Protein AF-A0AAJ4S227-F1 (afdb_monomer)

Organism: NCBI:txid93064

Radius of gyration: 27.44 Å; Cα contacts (8 Å, |Δi|>4): 234; chains: 1; bounding box: 79×74×62 Å

Sequence (259 aa):
MAGTESLPDFSALNLPEREVLRLLAQGHTAKSIATLTGKSEGSVNERLREARRKTGIASSRELARLVAHAEPPKNRDEQIGVDGMPAGDAPGLRWSAWRGPRSMGVIAMAFIIGAAALGAILLASQDTPATASSVAADPLLAGSWSAQTPSPASLAELHTRLRGESRDVVWAGQTEPAVKARYARIVGPNETLRVTCGATLCEVAGVLPEGEKGSATLKAVQNHALYADITKLGFASDLFTVTSAERKKLVFVSYWRRK

Mean predicted aligned error: 21.2 Å

Solvent-accessible surface area (backbone atoms only — not comparable to full-atom values): 16550 Å² total; per-residue (Å²): 135,85,76,81,78,76,76,79,72,62,84,81,54,49,72,74,40,49,53,52,29,51,43,41,53,74,67,45,47,56,64,55,47,10,65,77,69,77,48,53,43,67,59,44,49,50,37,46,49,48,48,25,69,70,60,71,41,92,43,62,68,58,49,8,46,53,50,51,70,73,43,78,76,85,74,87,87,73,83,88,78,88,77,81,91,82,89,81,92,85,88,88,81,81,87,73,80,91,76,84,82,92,78,86,80,84,91,86,82,85,87,87,85,86,83,90,80,92,78,92,81,82,89,79,88,74,88,73,80,77,79,76,80,76,74,77,78,56,77,90,53,72,73,77,65,67,87,87,67,77,70,82,67,50,70,67,52,52,51,50,48,43,74,69,45,63,66,37,63,72,60,27,66,56,46,32,61,53,53,42,55,61,52,27,76,61,72,42,92,47,93,62,58,44,53,51,49,19,65,53,39,30,43,39,36,31,65,42,58,70,67,70,64,20,56,53,38,49,53,53,70,71,27,68,68,50,51,59,58,50,38,75,75,46,36,72,53,71,54,77,50,76,47,76,45,94,83,80,40,39,32,37,41,33,36,38,31,56,104

pLDDT: mean 71.7, std 21.96, range [31.47, 96.31]

Foldseek 3Di:
DDDPPPQFDCVQQDPVLLVLLLVVQVVDDLVRVCVVVVHDSVVSVVSLVVSCVRRVPPDSSVVSVSSPVVDDDPDPPDDPDDDDDDDDDDDDDDPDDPDDDDDDDDDDDDDDDDDDDDDDDDDDDDDDDDPPPPPPDDPVCVPVDDPDDDDPQPPVRLVVVQVPAAAPCVLCVVLFVQLQVLLCVLQNPDPQFGWRGGDWKIKTKHWADDDPSRVRSVCVCVDPVSVVSSVVSQWDDKDKDWDQDDPRIIMIMMMTTGD

Secondary structure (DSSP, 8-state):
---------GGG--HHHHHHHHHHHTT--HHHHHHHHT--HHHHHHHHHHHHHHH--S-HHHHHHHHHHHS----------------------------------------------------------------PPPTTTTTTS-S-------HHHHHHHHHHSPP-HHHHHHHHHHHHHHHHHHH-S-TT-EEEE-SSEEEEEEEEPSHHHHHHHHHHHTSHHHHHHHHTTTEEEEEEEEEEPTTS-EEEEEEEEE-

Structure (mmCIF, N/CA/C/O backbone):
data_AF-A0AAJ4S227-F1
#
_entry.id   AF-A0AAJ4S227-F1
#
loop_
_atom_site.group_PDB
_atom_site.id
_atom_site.type_symbol
_atom_site.label_atom_id
_atom_site.label_alt_id
_atom_site.label_comp_id
_atom_site.label_asym_id
_atom_site.label_entity_id
_atom_site.label_seq_id
_atom_site.pdbx_PDB_ins_code
_atom_site.Cartn_x
_atom_site.Cartn_y
_atom_site.Cartn_z
_atom_site.occupancy
_atom_site.B_iso_or_equiv
_atom_site.auth_seq_id
_atom_site.auth_comp_id
_atom_site.auth_asym_id
_atom_site.auth_atom_id
_atom_site.pdbx_PDB_model_num
ATOM 1 N N . MET A 1 1 ? 7.993 -42.547 28.031 1.00 33.91 1 MET A N 1
ATOM 2 C CA . MET A 1 1 ? 8.932 -41.490 28.460 1.00 33.91 1 MET A CA 1
ATOM 3 C C . MET A 1 1 ? 8.173 -40.174 28.407 1.00 33.91 1 MET A C 1
ATOM 5 O O . MET A 1 1 ? 7.987 -39.641 27.324 1.00 33.91 1 MET A O 1
ATOM 9 N N . ALA A 1 2 ? 7.605 -39.741 29.534 1.00 36.78 2 ALA A N 1
ATOM 10 C CA . ALA A 1 2 ? 6.873 -38.481 29.616 1.00 36.78 2 ALA A CA 1
ATOM 11 C C . ALA A 1 2 ? 7.896 -37.350 29.772 1.00 36.78 2 ALA A C 1
ATOM 13 O O . ALA A 1 2 ? 8.597 -37.295 30.780 1.00 36.78 2 ALA A O 1
ATOM 14 N N . GLY A 1 3 ? 8.039 -36.518 28.741 1.00 38.28 3 GLY A N 1
ATOM 15 C CA . GLY A 1 3 ? 8.848 -35.311 28.816 1.00 38.28 3 GLY A CA 1
ATOM 16 C C . GLY A 1 3 ? 8.163 -34.316 29.742 1.00 38.28 3 GLY A C 1
ATOM 17 O O . GLY A 1 3 ? 7.050 -33.880 29.472 1.00 38.28 3 GLY A O 1
ATOM 18 N N . THR A 1 4 ? 8.812 -33.980 30.848 1.00 39.16 4 THR A N 1
ATOM 19 C CA . THR A 1 4 ? 8.483 -32.802 31.647 1.00 39.16 4 THR A CA 1
ATOM 20 C C . THR A 1 4 ? 8.767 -31.566 30.800 1.00 39.16 4 THR A C 1
ATOM 22 O O . THR A 1 4 ? 9.913 -31.122 30.718 1.00 39.16 4 THR A O 1
ATOM 25 N N . GLU A 1 5 ? 7.744 -31.030 30.133 1.00 47.81 5 GLU A N 1
ATOM 26 C CA . GLU A 1 5 ? 7.792 -29.679 29.578 1.00 47.81 5 GLU A CA 1
ATOM 27 C C . GLU A 1 5 ? 7.974 -28.709 30.751 1.00 47.81 5 GLU A C 1
ATOM 29 O O . GLU A 1 5 ? 7.053 -28.447 31.524 1.00 47.81 5 GLU A O 1
ATOM 34 N N . SER A 1 6 ? 9.210 -28.246 30.941 1.00 50.97 6 SER A N 1
ATOM 35 C CA . SER A 1 6 ? 9.537 -27.193 31.895 1.00 50.97 6 SER A CA 1
ATOM 36 C C . SER A 1 6 ? 8.705 -25.964 31.542 1.00 50.97 6 SER A C 1
ATOM 38 O O . SER A 1 6 ? 8.942 -25.338 30.508 1.00 50.97 6 SER A O 1
ATOM 40 N N . LEU A 1 7 ? 7.728 -25.621 32.385 1.00 57.03 7 LEU A N 1
ATOM 41 C CA . LEU A 1 7 ? 6.990 -24.367 32.260 1.00 57.03 7 LEU A CA 1
ATOM 42 C C . LEU A 1 7 ? 8.004 -23.207 32.220 1.00 57.03 7 LEU A C 1
ATOM 44 O O . LEU A 1 7 ? 8.956 -23.218 33.008 1.00 57.03 7 LEU A O 1
ATOM 48 N N . PRO A 1 8 ? 7.854 -22.233 31.306 1.00 65.19 8 PRO A N 1
ATOM 49 C CA . PRO A 1 8 ? 8.768 -21.102 31.237 1.00 65.19 8 PRO A CA 1
ATOM 50 C C . PRO A 1 8 ? 8.740 -20.332 32.558 1.00 65.19 8 PRO A C 1
ATOM 52 O O . PRO A 1 8 ? 7.666 -20.031 33.079 1.00 65.19 8 PRO A O 1
ATOM 55 N N . ASP A 1 9 ? 9.910 -19.994 33.097 1.00 69.56 9 ASP A N 1
ATOM 56 C CA . ASP A 1 9 ? 9.980 -19.177 34.304 1.00 69.56 9 ASP A CA 1
ATOM 57 C C . ASP A 1 9 ? 9.614 -17.716 33.981 1.00 69.56 9 ASP A C 1
ATOM 59 O O . ASP A 1 9 ? 10.365 -16.982 33.334 1.00 69.56 9 ASP A O 1
ATOM 63 N N . PHE A 1 10 ? 8.432 -17.285 34.429 1.00 80.56 10 PHE A N 1
ATOM 64 C CA . PHE A 1 10 ? 7.943 -15.911 34.270 1.00 80.56 10 PHE A CA 1
ATOM 65 C C . PHE A 1 10 ? 8.412 -14.964 35.385 1.00 80.56 10 PHE A C 1
ATOM 67 O O . PHE A 1 10 ? 8.061 -13.781 35.356 1.00 80.56 10 PHE A O 1
ATOM 74 N N . SER A 1 11 ? 9.209 -15.438 36.353 1.00 78.56 11 SER A N 1
ATOM 75 C CA . SER A 1 11 ? 9.732 -14.621 37.460 1.00 78.56 11 SER A CA 1
ATOM 76 C C . SER A 1 11 ? 10.588 -13.442 36.978 1.00 78.56 11 SER A C 1
ATOM 78 O O . SER A 1 11 ? 10.587 -12.377 37.597 1.00 78.56 11 SER A O 1
ATOM 80 N N . ALA A 1 12 ? 11.235 -13.590 35.818 1.00 78.75 12 ALA A N 1
ATOM 81 C CA . ALA A 1 12 ? 12.044 -12.557 35.180 1.00 78.75 12 ALA A CA 1
ATOM 82 C C . ALA A 1 12 ? 11.226 -11.374 34.616 1.00 78.75 12 ALA A C 1
ATOM 84 O O . ALA A 1 12 ? 11.805 -10.342 34.265 1.00 78.75 12 ALA A O 1
ATOM 85 N N . LEU A 1 13 ? 9.895 -11.499 34.502 1.00 84.88 13 LEU A N 1
ATOM 86 C CA . LEU A 1 13 ? 9.034 -10.466 33.924 1.00 84.88 13 LEU A CA 1
ATOM 87 C C . LEU A 1 13 ? 8.594 -9.419 34.955 1.00 84.88 13 LEU A C 1
ATOM 89 O O . LEU A 1 13 ? 7.973 -9.704 35.989 1.00 84.88 13 LEU A O 1
ATOM 93 N N . ASN A 1 14 ? 8.802 -8.150 34.616 1.00 86.94 14 ASN A N 1
ATOM 94 C CA . ASN A 1 14 ? 8.397 -7.026 35.454 1.00 86.94 14 ASN A CA 1
ATOM 95 C C . ASN A 1 14 ? 6.871 -6.806 35.347 1.00 86.94 14 ASN A C 1
ATOM 97 O O . ASN A 1 14 ? 6.247 -7.167 34.347 1.00 86.94 14 ASN A O 1
ATOM 101 N N . LEU A 1 15 ? 6.250 -6.154 36.340 1.00 80.31 15 LEU A N 1
ATOM 102 C CA . LEU A 1 15 ? 4.796 -5.884 36.338 1.00 80.31 15 LEU A CA 1
ATOM 103 C C . LEU A 1 15 ? 4.281 -5.234 35.035 1.00 80.31 15 LEU A C 1
ATOM 105 O O . LEU A 1 15 ? 3.269 -5.687 34.503 1.00 80.31 15 LEU A O 1
ATOM 109 N N . PRO A 1 16 ? 4.966 -4.231 34.449 1.00 83.19 16 PRO A N 1
ATOM 110 C CA . PRO A 1 16 ? 4.498 -3.629 33.203 1.00 83.19 16 PRO A CA 1
ATOM 111 C C . PRO A 1 16 ? 4.630 -4.538 31.975 1.00 83.19 16 PRO A C 1
ATOM 113 O O . PRO A 1 16 ? 3.964 -4.288 30.977 1.00 83.19 16 PRO A O 1
ATOM 116 N N . GLU A 1 17 ? 5.531 -5.522 32.003 1.00 89.19 17 GLU A N 1
ATOM 117 C CA . GLU A 1 17 ? 5.712 -6.491 30.914 1.00 89.19 17 GLU A CA 1
ATOM 118 C C . GLU A 1 17 ? 4.601 -7.540 30.969 1.00 89.19 17 GLU A C 1
ATOM 120 O O . GLU A 1 17 ? 3.953 -7.792 29.953 1.00 89.19 17 GLU A O 1
ATOM 125 N N . ARG A 1 18 ? 4.304 -8.054 32.172 1.00 89.31 18 ARG A N 1
ATOM 126 C CA . ARG A 1 18 ? 3.153 -8.934 32.423 1.00 89.31 18 ARG A CA 1
ATOM 127 C C . ARG A 1 18 ? 1.832 -8.286 32.033 1.00 89.31 18 ARG A C 1
ATOM 129 O O . ARG A 1 18 ? 1.052 -8.901 31.318 1.00 89.31 18 ARG A O 1
ATOM 136 N N . GLU A 1 19 ? 1.614 -7.022 32.396 1.00 88.88 19 GLU A N 1
ATOM 137 C CA . GLU A 1 19 ? 0.367 -6.326 32.053 1.00 88.88 19 GLU A CA 1
ATOM 138 C C . GLU A 1 19 ? 0.161 -6.195 30.535 1.00 88.88 19 GLU A C 1
ATOM 140 O O . GLU A 1 19 ? -0.940 -6.403 30.025 1.00 88.88 19 GLU A O 1
ATOM 145 N N . VAL A 1 20 ? 1.226 -5.909 29.781 1.00 93.69 20 VAL A N 1
ATOM 146 C CA . VAL A 1 20 ? 1.150 -5.842 28.314 1.00 93.69 20 VAL A CA 1
ATOM 147 C C . VAL A 1 20 ? 0.869 -7.224 27.710 1.00 93.69 20 VAL A C 1
ATOM 149 O O . VAL A 1 20 ? 0.072 -7.325 26.778 1.00 93.69 20 VAL A O 1
ATOM 152 N N . LEU A 1 21 ? 1.473 -8.291 28.243 1.00 94.25 21 LEU A N 1
ATOM 153 C CA . LEU A 1 21 ? 1.220 -9.668 27.799 1.00 94.25 21 LEU A CA 1
ATOM 154 C C . LEU A 1 21 ? -0.204 -10.132 28.129 1.00 94.25 21 LEU A C 1
ATOM 156 O O . LEU A 1 21 ? -0.846 -10.751 27.284 1.00 94.25 21 LEU A O 1
ATOM 160 N N . ARG A 1 22 ? -0.734 -9.762 29.298 1.00 91.62 22 ARG A N 1
ATOM 161 C CA . ARG A 1 22 ? -2.113 -10.042 29.720 1.00 91.62 22 ARG A CA 1
ATOM 162 C C . ARG A 1 22 ? -3.129 -9.421 28.762 1.00 91.62 22 ARG A C 1
ATOM 164 O O . ARG A 1 22 ? -4.074 -10.082 28.333 1.00 91.62 22 ARG A O 1
ATOM 171 N N . LEU A 1 23 ? -2.920 -8.159 28.389 1.00 91.88 23 LEU A N 1
ATOM 172 C CA . LEU A 1 23 ? -3.769 -7.482 27.409 1.00 91.88 23 LEU A CA 1
ATOM 173 C C . LEU A 1 23 ? -3.629 -8.110 26.013 1.00 91.88 23 LEU A C 1
ATOM 175 O O . LEU A 1 23 ? -4.623 -8.272 25.307 1.00 91.88 23 LEU A O 1
ATOM 179 N N . LEU A 1 24 ? -2.418 -8.514 25.622 1.00 94.19 24 LEU A N 1
ATOM 180 C CA . LEU A 1 24 ? -2.185 -9.208 24.353 1.00 94.19 24 LEU A CA 1
ATOM 181 C C . LEU A 1 24 ? -2.913 -10.565 24.304 1.00 94.19 24 LEU A C 1
ATOM 183 O O . LEU A 1 24 ? -3.487 -10.908 23.272 1.00 94.19 24 LEU A O 1
ATOM 187 N N . ALA A 1 25 ? -2.953 -11.301 25.420 1.00 92.75 25 ALA A N 1
ATOM 188 C CA . ALA A 1 25 ? -3.691 -12.559 25.545 1.00 92.75 25 ALA A CA 1
ATOM 189 C C . ALA A 1 25 ? -5.213 -12.373 25.425 1.00 92.75 25 ALA A C 1
ATOM 191 O O . ALA A 1 25 ? -5.902 -13.236 24.891 1.00 92.75 25 ALA A O 1
ATOM 192 N N . GLN A 1 26 ? -5.733 -11.215 25.844 1.00 88.06 26 GLN A N 1
ATOM 193 C CA . GLN A 1 26 ? -7.141 -10.823 25.678 1.00 88.06 26 GLN A CA 1
ATOM 194 C C . GLN A 1 26 ? -7.494 -10.382 24.249 1.00 88.06 26 GLN A C 1
ATOM 196 O O . GLN A 1 26 ? -8.635 -10.012 23.984 1.00 88.06 26 GLN A O 1
ATOM 201 N N . GLY A 1 27 ? -6.531 -10.408 23.324 1.00 90.38 27 GLY A N 1
ATOM 202 C CA . GLY A 1 27 ? -6.735 -10.030 21.927 1.00 90.38 27 GLY A CA 1
ATOM 203 C C . GLY A 1 27 ? -6.477 -8.552 21.627 1.00 90.38 27 GLY A C 1
ATOM 204 O O . GLY A 1 27 ? -6.711 -8.116 20.499 1.00 90.38 27 GLY A O 1
ATOM 205 N N . HIS A 1 28 ? -5.959 -7.769 22.580 1.00 92.06 28 HIS A N 1
ATOM 206 C CA . HIS A 1 28 ? -5.561 -6.393 22.297 1.00 92.06 28 HIS A CA 1
ATOM 207 C C . HIS A 1 28 ? -4.319 -6.342 21.398 1.00 92.06 28 HIS A C 1
ATOM 209 O O . HIS A 1 28 ? -3.381 -7.121 21.528 1.00 92.06 28 HIS A O 1
ATOM 215 N N . THR A 1 29 ? -4.281 -5.368 20.493 1.00 94.88 29 THR A N 1
ATOM 216 C CA . THR A 1 29 ? -3.094 -5.053 19.684 1.00 94.88 29 THR A CA 1
ATOM 217 C C . THR A 1 29 ? -2.169 -4.090 20.430 1.00 94.88 29 THR A C 1
ATOM 219 O O . THR A 1 29 ? -2.610 -3.386 21.340 1.00 94.88 29 THR A O 1
ATOM 222 N N . ALA A 1 30 ? -0.903 -3.975 20.011 1.00 91.00 30 ALA A N 1
ATOM 223 C CA . ALA A 1 30 ? 0.032 -3.000 20.587 1.00 91.00 30 ALA A CA 1
ATOM 224 C C . ALA A 1 30 ? -0.539 -1.568 20.579 1.00 91.00 30 ALA A C 1
ATOM 226 O O . ALA A 1 30 ? -0.448 -0.851 21.575 1.00 91.00 30 ALA A O 1
ATOM 227 N N . LYS A 1 31 ? -1.231 -1.194 19.496 1.00 91.19 31 LYS A N 1
ATOM 228 C CA . LYS A 1 31 ? -1.921 0.092 19.349 1.00 91.19 31 LYS A CA 1
ATOM 229 C C . LYS A 1 31 ? -3.051 0.298 20.365 1.00 91.19 31 LYS A C 1
ATOM 231 O O . LYS A 1 31 ? -3.151 1.368 20.970 1.00 91.19 31 LYS A O 1
ATOM 236 N N . SER A 1 32 ? -3.907 -0.704 20.582 1.00 89.44 32 SER A N 1
ATOM 237 C CA . SER A 1 32 ? -4.974 -0.584 21.587 1.00 89.44 32 SER A CA 1
ATOM 238 C C . SER A 1 32 ? -4.414 -0.582 23.011 1.00 89.44 32 SER A C 1
ATOM 240 O O . SER A 1 32 ? -4.889 0.183 23.839 1.00 89.44 32 SER A O 1
ATOM 242 N N . ILE A 1 33 ? -3.357 -1.353 23.285 1.00 92.06 33 ILE A N 1
ATOM 243 C CA . ILE A 1 33 ? -2.677 -1.366 24.592 1.00 92.06 33 ILE A CA 1
ATOM 244 C C . ILE A 1 33 ? -2.041 -0.007 24.891 1.00 92.06 33 ILE A C 1
ATOM 246 O O . ILE A 1 33 ? -2.163 0.503 26.004 1.00 92.06 33 ILE A O 1
ATOM 250 N N . ALA A 1 34 ? -1.395 0.604 23.898 1.00 91.19 34 ALA A N 1
ATOM 251 C CA . ALA A 1 34 ? -0.826 1.944 24.005 1.00 91.19 34 ALA A CA 1
ATOM 252 C C . ALA A 1 34 ? -1.896 2.965 24.424 1.00 91.19 34 ALA A C 1
ATOM 254 O O . ALA A 1 34 ? -1.707 3.720 25.376 1.00 91.19 34 ALA A O 1
ATOM 255 N N . THR A 1 35 ? -3.066 2.891 23.786 1.00 88.69 35 THR A N 1
ATOM 256 C CA . THR A 1 35 ? -4.215 3.752 24.098 1.00 88.69 35 THR A CA 1
ATOM 257 C C . THR A 1 35 ? -4.754 3.502 25.511 1.00 88.69 35 THR A C 1
ATOM 259 O O . THR A 1 35 ? -4.978 4.455 26.249 1.00 88.69 35 THR A O 1
ATOM 262 N N . LEU A 1 36 ? -4.913 2.236 25.916 1.00 87.19 36 LEU A N 1
ATOM 263 C CA . LEU A 1 36 ? -5.432 1.857 27.239 1.00 87.19 36 LEU A CA 1
ATOM 264 C C . LEU A 1 36 ? -4.486 2.229 28.388 1.00 87.19 36 LEU A C 1
ATOM 266 O O . LEU A 1 36 ? -4.937 2.581 29.471 1.00 87.19 36 LEU A O 1
ATOM 270 N N . THR A 1 37 ? -3.175 2.146 28.161 1.00 84.94 37 THR A N 1
ATOM 271 C CA . THR A 1 37 ? -2.153 2.365 29.199 1.00 84.94 37 THR A CA 1
ATOM 272 C C . THR A 1 37 ? -1.574 3.780 29.204 1.00 84.94 37 THR A C 1
ATOM 274 O O . THR A 1 37 ? -0.694 4.066 30.016 1.00 84.94 37 THR A O 1
ATOM 277 N N . GLY A 1 38 ? -2.021 4.659 28.298 1.00 85.38 38 GLY A N 1
ATOM 278 C CA . GLY A 1 38 ? -1.471 6.009 28.138 1.00 85.38 38 GLY A CA 1
ATOM 279 C C . GLY A 1 38 ? -0.008 6.030 27.673 1.00 85.38 38 GLY A C 1
ATOM 280 O O . GLY A 1 38 ? 0.716 6.980 27.958 1.00 85.38 38 GLY A O 1
ATOM 281 N N . LYS A 1 39 ? 0.454 4.974 26.992 1.00 89.25 39 LYS A N 1
ATOM 282 C CA . LYS A 1 39 ? 1.837 4.816 26.508 1.00 89.25 39 LYS A CA 1
ATOM 283 C C . LYS A 1 39 ? 1.908 4.975 24.992 1.00 89.25 39 LYS A C 1
ATOM 285 O O . LYS A 1 39 ? 0.903 4.885 24.297 1.00 89.25 39 LYS A O 1
ATOM 290 N N . SER A 1 40 ? 3.113 5.165 24.455 1.00 90.88 40 SER A N 1
ATOM 291 C CA . SER A 1 40 ? 3.333 5.085 23.008 1.00 90.88 40 SER A CA 1
ATOM 292 C C . SER A 1 40 ? 3.361 3.628 22.536 1.00 90.88 40 SER A C 1
ATOM 294 O O . SER A 1 40 ? 3.815 2.736 23.254 1.00 90.88 40 SER A O 1
ATOM 296 N N . GLU A 1 41 ? 2.928 3.382 21.298 1.00 94.56 41 GLU A N 1
ATOM 297 C CA . GLU A 1 41 ? 2.995 2.052 20.674 1.00 94.56 41 GLU A CA 1
ATOM 298 C C . GLU A 1 41 ? 4.432 1.509 20.631 1.00 94.56 41 GLU A C 1
ATOM 300 O O . GLU A 1 41 ? 4.661 0.341 20.938 1.00 94.56 41 GLU A O 1
ATOM 305 N N . GLY A 1 42 ? 5.416 2.375 20.361 1.00 90.38 42 GLY A N 1
ATOM 306 C CA . GLY A 1 42 ? 6.836 2.020 20.433 1.00 90.38 42 GLY A CA 1
ATOM 307 C C . GLY A 1 42 ? 7.260 1.527 21.821 1.00 90.38 42 GLY A C 1
ATOM 308 O O . GLY A 1 42 ? 7.957 0.522 21.921 1.00 90.38 42 GLY A O 1
ATOM 309 N N . SER A 1 43 ? 6.775 2.157 22.901 1.00 89.75 43 SER A N 1
ATOM 310 C CA . SER A 1 43 ? 7.056 1.704 24.273 1.00 89.75 43 SER A CA 1
ATOM 311 C C . SER A 1 43 ? 6.422 0.344 24.579 1.00 89.75 43 SER A C 1
ATOM 313 O O . SER A 1 43 ? 7.016 -0.465 25.291 1.00 89.75 43 SER A O 1
ATOM 315 N N . VAL A 1 44 ? 5.232 0.067 24.039 1.00 92.81 44 VAL A N 1
ATOM 316 C CA . VAL A 1 44 ? 4.575 -1.244 24.171 1.00 92.81 44 VAL A CA 1
ATOM 317 C C . VAL A 1 44 ? 5.367 -2.322 23.425 1.00 92.81 44 VAL A C 1
ATOM 319 O O . VAL A 1 44 ? 5.642 -3.377 23.995 1.00 92.81 44 VAL A O 1
ATOM 322 N N . ASN A 1 45 ? 5.792 -2.046 22.190 1.00 95.12 45 ASN A N 1
ATOM 323 C CA . ASN A 1 45 ? 6.582 -2.982 21.388 1.00 95.12 45 ASN A CA 1
ATOM 324 C C . ASN A 1 45 ? 7.959 -3.265 21.997 1.00 95.12 45 ASN A C 1
ATOM 326 O O . ASN A 1 45 ? 8.390 -4.418 22.002 1.00 95.12 45 ASN A O 1
ATOM 330 N N . GLU A 1 46 ? 8.624 -2.256 22.563 1.00 93.56 46 GLU A N 1
ATOM 331 C CA . GLU A 1 46 ? 9.905 -2.465 23.241 1.00 93.56 46 GLU A CA 1
ATOM 332 C C . GLU A 1 46 ? 9.739 -3.336 24.493 1.00 93.56 46 GLU A C 1
ATOM 334 O O . GLU A 1 46 ? 10.521 -4.254 24.712 1.00 93.56 46 GLU A O 1
ATOM 339 N N . ARG A 1 47 ? 8.654 -3.163 25.260 1.00 93.06 47 ARG A N 1
ATOM 340 C CA . ARG A 1 47 ? 8.340 -4.050 26.397 1.00 93.06 47 ARG A CA 1
ATOM 341 C C . ARG A 1 47 ? 8.065 -5.487 25.959 1.00 93.06 47 ARG A C 1
ATOM 343 O O . ARG A 1 47 ? 8.523 -6.418 26.610 1.00 93.06 47 ARG A O 1
ATOM 350 N N . LEU A 1 48 ? 7.357 -5.684 24.846 1.00 94.38 48 LEU A N 1
ATOM 351 C CA . LEU A 1 48 ? 7.147 -7.015 24.267 1.00 94.38 48 LEU A CA 1
ATOM 352 C C . LEU A 1 48 ? 8.454 -7.641 23.768 1.00 94.38 48 LEU A C 1
ATOM 354 O O . LEU A 1 48 ? 8.622 -8.856 23.839 1.00 94.38 48 LEU A O 1
ATOM 358 N N . ARG A 1 49 ? 9.382 -6.837 23.241 1.00 94.56 49 ARG A N 1
ATOM 359 C CA . ARG A 1 49 ? 10.722 -7.292 22.857 1.00 94.56 49 ARG A CA 1
ATOM 360 C C . ARG A 1 49 ? 11.541 -7.692 24.080 1.00 94.56 49 ARG A C 1
ATOM 362 O O . ARG A 1 49 ? 12.159 -8.751 24.056 1.00 94.56 49 ARG A O 1
ATOM 369 N N . GLU A 1 50 ? 11.503 -6.890 25.136 1.00 91.75 50 GLU A N 1
ATOM 370 C CA . GLU A 1 50 ? 12.211 -7.174 26.381 1.00 91.75 50 GLU A CA 1
ATOM 371 C C . GLU A 1 50 ? 11.687 -8.442 27.054 1.00 91.75 50 GLU A C 1
ATOM 373 O O . GLU A 1 50 ? 12.468 -9.318 27.415 1.00 91.75 50 GLU A O 1
ATOM 378 N N . ALA A 1 51 ? 10.365 -8.611 27.106 1.00 92.38 51 ALA A N 1
ATOM 379 C CA . ALA A 1 51 ? 9.747 -9.819 27.636 1.00 92.38 51 ALA A CA 1
ATOM 380 C C . ALA A 1 51 ? 10.186 -11.085 26.877 1.00 92.38 51 ALA A C 1
ATOM 382 O O . ALA A 1 51 ? 10.490 -12.104 27.495 1.00 92.38 51 ALA A O 1
ATOM 383 N N . ARG A 1 52 ? 10.286 -11.020 25.542 1.00 93.31 52 ARG A N 1
ATOM 384 C CA . ARG A 1 52 ? 10.820 -12.123 24.723 1.00 93.31 52 ARG A CA 1
ATOM 385 C C . ARG A 1 52 ? 12.296 -12.393 24.997 1.00 93.31 52 ARG A C 1
ATOM 387 O O . ARG A 1 52 ? 12.690 -13.546 25.104 1.00 93.31 52 ARG A O 1
ATOM 394 N N . ARG A 1 53 ? 13.106 -11.340 25.139 1.00 91.56 53 ARG A N 1
ATOM 395 C CA . ARG A 1 53 ? 14.539 -11.455 25.454 1.00 91.56 53 ARG A CA 1
ATOM 396 C C . ARG A 1 53 ? 14.765 -12.142 26.801 1.00 91.56 53 ARG A C 1
ATOM 398 O O . ARG A 1 53 ? 15.644 -12.984 26.902 1.00 91.56 53 ARG A O 1
ATOM 405 N N . LYS A 1 54 ? 13.948 -11.806 27.802 1.00 90.31 54 LYS A N 1
ATOM 406 C CA . LYS A 1 54 ? 14.014 -12.375 29.156 1.00 90.31 54 LYS A CA 1
ATOM 407 C C . LYS A 1 54 ? 13.543 -13.825 29.232 1.00 90.31 54 LYS A C 1
ATOM 409 O O . LYS A 1 54 ? 14.080 -14.591 30.016 1.00 90.31 54 LYS A O 1
ATOM 414 N N . THR A 1 55 ? 12.544 -14.191 28.432 1.00 85.88 55 THR A N 1
ATOM 415 C CA . THR A 1 55 ? 11.909 -15.523 28.484 1.00 85.88 55 THR A CA 1
ATOM 416 C C . THR A 1 55 ? 12.431 -16.497 27.428 1.00 85.88 55 THR A C 1
ATOM 4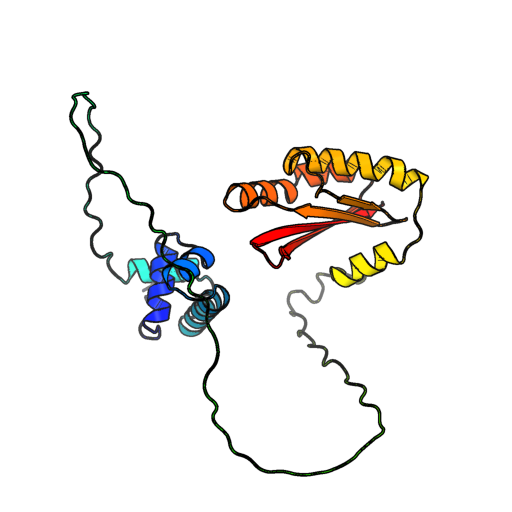18 O O . THR A 1 55 ? 12.105 -17.677 27.475 1.00 85.88 55 THR A O 1
ATOM 421 N N . GLY A 1 56 ? 13.197 -16.021 26.442 1.00 85.00 56 GLY A N 1
ATOM 422 C CA . GLY A 1 56 ? 13.690 -16.827 25.321 1.00 85.00 56 GLY A CA 1
ATOM 423 C C . GLY A 1 56 ? 12.624 -17.190 24.277 1.00 85.00 56 GLY A C 1
ATOM 424 O O . GLY A 1 56 ? 12.945 -17.798 23.258 1.00 85.00 56 GLY A O 1
ATOM 425 N N . ILE A 1 57 ? 11.361 -16.801 24.478 1.00 87.50 57 ILE A N 1
ATOM 426 C CA . ILE A 1 57 ? 10.258 -17.130 23.568 1.00 87.50 57 ILE A CA 1
ATOM 427 C C . ILE A 1 57 ? 10.209 -16.110 22.425 1.00 87.50 57 ILE A C 1
ATOM 429 O O . ILE A 1 57 ? 9.998 -14.919 22.636 1.00 87.50 57 ILE A O 1
ATOM 433 N N . ALA A 1 58 ? 10.350 -16.569 21.179 1.00 83.81 58 ALA A N 1
ATOM 434 C CA . ALA A 1 58 ? 10.442 -15.686 20.010 1.00 83.81 58 ALA A CA 1
ATOM 435 C C . ALA A 1 58 ? 9.129 -14.945 19.662 1.00 83.81 58 ALA A C 1
ATOM 437 O O . ALA A 1 58 ? 9.154 -13.861 19.062 1.00 83.81 58 ALA A O 1
ATOM 438 N N . SER A 1 59 ? 7.976 -15.503 20.048 1.00 88.94 59 SER A N 1
ATOM 439 C CA . SER A 1 59 ? 6.647 -14.971 19.728 1.00 88.94 59 SER A CA 1
ATOM 440 C C . SER A 1 59 ? 5.984 -14.338 20.947 1.00 88.94 59 SER A C 1
ATOM 442 O O . SER A 1 59 ? 5.653 -15.017 21.913 1.00 88.94 59 SER A O 1
ATOM 444 N N . SER A 1 60 ? 5.695 -13.037 20.872 1.00 90.75 60 SER A N 1
ATOM 445 C CA . SER A 1 60 ? 4.962 -12.334 21.932 1.00 90.75 60 SER A CA 1
ATOM 446 C C . SER A 1 60 ? 3.540 -12.865 22.113 1.00 90.75 60 SER A C 1
ATOM 448 O O . SER A 1 60 ? 3.018 -12.823 23.219 1.00 90.75 60 SER A O 1
ATOM 450 N N . ARG A 1 61 ? 2.912 -13.378 21.044 1.00 91.94 61 ARG A N 1
ATOM 451 C CA . ARG A 1 61 ? 1.579 -13.997 21.127 1.00 91.94 61 ARG A CA 1
ATOM 452 C C . ARG A 1 61 ? 1.622 -15.333 21.850 1.00 91.94 61 ARG A C 1
ATOM 454 O O . ARG A 1 61 ? 0.719 -15.624 22.622 1.00 91.94 61 ARG A O 1
ATOM 461 N N . GLU A 1 62 ? 2.667 -16.113 21.601 1.00 91.12 62 GLU A N 1
ATOM 462 C CA . GLU A 1 62 ? 2.854 -17.385 22.290 1.00 91.12 62 GLU A CA 1
ATOM 463 C C . GLU A 1 62 ? 3.184 -17.156 23.761 1.00 91.12 62 GLU A C 1
ATOM 465 O O . GLU A 1 62 ? 2.533 -17.709 24.639 1.00 91.12 62 GLU A O 1
ATOM 470 N N . LEU A 1 63 ? 4.086 -16.212 24.036 1.00 92.00 63 LEU A N 1
ATOM 471 C CA . LEU A 1 63 ? 4.392 -15.781 25.392 1.00 92.00 63 LEU A CA 1
ATOM 472 C C . LEU A 1 63 ? 3.143 -15.278 26.138 1.00 92.00 63 LEU A C 1
ATOM 474 O O . LEU A 1 63 ? 2.950 -15.612 27.300 1.00 92.00 63 LEU A O 1
ATOM 478 N N . ALA A 1 64 ? 2.267 -14.520 25.476 1.00 93.12 64 ALA A N 1
ATOM 479 C CA . ALA A 1 64 ? 1.020 -14.049 26.073 1.00 93.12 64 ALA A CA 1
ATOM 480 C C . ALA A 1 64 ? 0.055 -15.191 26.424 1.00 93.12 64 ALA A C 1
ATOM 482 O O . ALA A 1 64 ? -0.565 -15.148 27.484 1.00 93.12 64 ALA A O 1
ATOM 483 N N . ARG A 1 65 ? -0.052 -16.225 25.578 1.00 89.88 65 ARG A N 1
ATOM 484 C CA . ARG A 1 65 ? -0.846 -17.423 25.896 1.00 89.88 65 ARG A CA 1
ATOM 485 C C . ARG A 1 65 ? -0.282 -18.148 27.106 1.00 89.88 65 ARG A C 1
ATOM 487 O O . ARG A 1 65 ? -1.032 -18.462 28.019 1.00 89.88 65 ARG A O 1
ATOM 494 N N . LEU A 1 66 ? 1.030 -18.362 27.137 1.00 89.25 66 LEU A N 1
ATOM 495 C CA . LEU A 1 66 ? 1.691 -19.058 28.238 1.00 89.25 66 LEU A CA 1
ATOM 496 C C . LEU A 1 66 ? 1.546 -18.292 29.562 1.00 89.25 66 LEU A C 1
ATOM 498 O O . LEU A 1 66 ? 1.223 -18.897 30.579 1.00 89.25 66 LEU A O 1
ATOM 502 N N . VAL A 1 67 ? 1.667 -16.960 29.534 1.00 88.06 67 VAL A N 1
ATOM 503 C CA . VAL A 1 67 ? 1.385 -16.106 30.701 1.00 88.06 6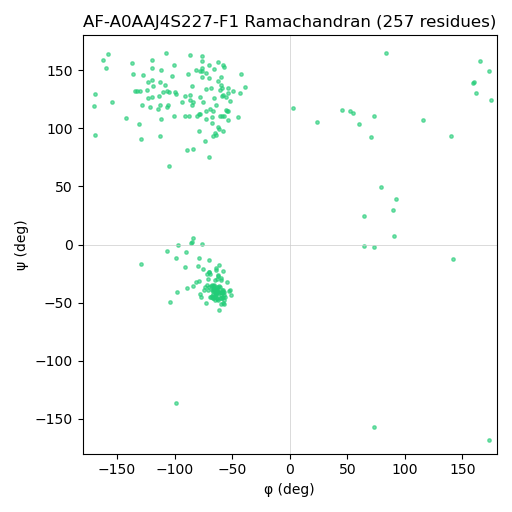7 VAL A CA 1
ATOM 504 C C . VAL A 1 67 ? -0.084 -16.198 31.122 1.00 88.06 67 VAL A C 1
ATOM 506 O O . VAL A 1 67 ? -0.358 -16.304 32.309 1.00 88.06 67 VAL A O 1
ATOM 509 N N . ALA A 1 68 ? -1.033 -16.230 30.182 1.00 85.31 68 ALA A N 1
ATOM 510 C CA . ALA A 1 68 ? -2.457 -16.386 30.496 1.00 85.31 68 ALA A CA 1
ATOM 511 C C . ALA A 1 68 ? -2.838 -17.786 31.015 1.00 85.31 68 ALA A C 1
ATOM 513 O O . ALA A 1 68 ? -3.852 -17.925 31.688 1.00 85.31 68 ALA A O 1
ATOM 514 N N . HIS A 1 69 ? -2.052 -18.818 30.701 1.00 82.12 69 HIS A N 1
ATOM 515 C CA . HIS A 1 69 ? -2.210 -20.154 31.281 1.00 82.12 69 HIS A CA 1
ATOM 516 C C . HIS A 1 69 ? -1.562 -20.265 32.667 1.00 82.12 69 HIS A C 1
ATOM 518 O O . HIS A 1 69 ? -2.065 -21.002 33.512 1.00 82.12 69 HIS A O 1
ATOM 524 N N . ALA A 1 70 ? -0.466 -19.541 32.906 1.00 78.75 70 ALA A N 1
ATOM 525 C CA . ALA A 1 70 ? 0.228 -19.515 34.191 1.00 78.75 70 ALA A CA 1
ATOM 526 C C . ALA A 1 70 ? -0.461 -18.613 35.230 1.00 78.75 70 ALA A C 1
ATOM 528 O O . ALA A 1 70 ? -0.412 -18.898 36.425 1.00 78.75 70 ALA A O 1
ATOM 529 N N . GLU A 1 71 ? -1.109 -17.534 34.788 1.00 69.56 71 GLU A N 1
ATOM 530 C CA . GLU A 1 71 ? -1.887 -16.636 35.637 1.00 69.56 71 GLU A CA 1
ATOM 531 C C . GLU A 1 71 ? -3.383 -16.965 35.491 1.00 69.56 71 GLU A C 1
ATOM 533 O O . GLU A 1 71 ? -3.956 -16.705 34.431 1.00 69.56 71 GLU A O 1
ATOM 538 N N . PRO A 1 72 ? -4.056 -17.521 36.519 1.00 58.25 72 PRO A N 1
ATOM 539 C CA . PRO A 1 72 ? -5.479 -17.812 36.424 1.00 58.25 72 PRO A CA 1
ATOM 540 C C . PRO A 1 72 ? -6.260 -16.519 36.135 1.00 58.25 72 PRO A C 1
ATOM 542 O O . PRO A 1 72 ? -6.003 -15.485 36.770 1.00 58.25 72 PRO A O 1
ATOM 545 N N . PRO A 1 73 ? -7.214 -16.537 35.186 1.00 54.75 73 PRO A N 1
ATOM 546 C CA . PRO A 1 73 ? -8.017 -15.365 34.885 1.00 54.75 73 PRO A CA 1
ATOM 547 C C . PRO A 1 73 ? -8.761 -14.928 36.150 1.00 54.75 73 PRO A C 1
ATOM 549 O O . PRO A 1 73 ? -9.462 -15.721 36.773 1.00 54.75 73 PRO A O 1
ATOM 552 N N . LYS A 1 74 ? -8.638 -13.650 36.526 1.00 53.28 74 LYS A N 1
ATOM 553 C CA . LYS A 1 74 ? -9.550 -13.032 37.498 1.00 53.28 74 LYS A CA 1
ATOM 554 C C . LYS A 1 74 ? -10.954 -13.020 36.876 1.00 53.28 74 LYS A C 1
ATOM 556 O O . LYS A 1 74 ? -11.240 -12.141 36.072 1.00 53.28 74 LYS A O 1
ATOM 561 N N . ASN A 1 75 ? -11.737 -14.051 37.198 1.00 45.47 75 ASN A N 1
ATOM 562 C CA . ASN A 1 75 ? -13.178 -14.263 37.011 1.00 45.47 75 ASN A CA 1
ATOM 563 C C . ASN A 1 75 ? -13.856 -13.451 35.894 1.00 45.47 75 ASN A C 1
ATOM 565 O O . ASN A 1 75 ? -14.178 -12.276 36.062 1.00 45.47 75 ASN A O 1
ATOM 569 N N . ARG A 1 76 ? -14.167 -14.128 34.783 1.00 47.25 76 ARG A N 1
ATOM 570 C CA . ARG A 1 76 ? -15.234 -13.735 33.851 1.00 47.25 76 ARG A CA 1
ATOM 571 C C . ARG A 1 76 ? -16.432 -14.665 34.046 1.00 47.25 76 ARG A C 1
ATOM 573 O O . ARG A 1 76 ? -16.750 -15.455 33.165 1.00 47.25 76 ARG A O 1
ATOM 580 N N . ASP A 1 77 ? -17.070 -14.556 35.204 1.00 47.12 77 ASP A N 1
ATOM 581 C CA . ASP A 1 77 ? -18.401 -15.119 35.421 1.00 47.12 77 ASP A CA 1
ATOM 582 C C . ASP A 1 77 ? -19.439 -14.069 35.023 1.00 47.12 77 ASP A C 1
ATOM 584 O O . ASP A 1 77 ? -19.963 -13.353 35.867 1.00 47.12 77 ASP A O 1
ATOM 588 N N . GLU A 1 78 ? -19.729 -13.960 33.727 1.00 46.03 78 GLU A N 1
ATOM 589 C CA . GLU A 1 78 ? -21.035 -13.469 33.285 1.00 46.03 78 GLU A CA 1
ATOM 590 C C . GLU A 1 78 ? -21.580 -14.440 32.239 1.00 46.03 78 GLU A C 1
ATOM 592 O O . GLU A 1 78 ? -21.128 -14.543 31.098 1.00 46.03 78 GLU A O 1
ATOM 597 N N . GLN A 1 79 ? -22.528 -15.225 32.732 1.00 38.78 79 GLN A N 1
ATOM 598 C CA . GLN A 1 79 ? -23.351 -16.201 32.051 1.00 38.78 79 GLN A CA 1
ATOM 599 C C . GLN A 1 79 ? -24.051 -15.530 30.857 1.00 38.78 79 GLN A C 1
ATOM 60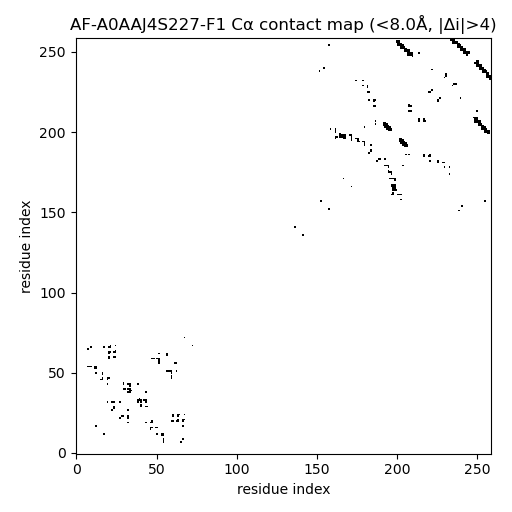1 O O . GLN A 1 79 ? -24.875 -14.636 31.037 1.00 38.78 79 GLN A O 1
ATOM 606 N N . ILE A 1 80 ? -23.730 -15.947 29.628 1.00 44.12 80 ILE A N 1
ATOM 607 C CA . ILE A 1 80 ? -24.488 -15.538 28.438 1.00 44.12 80 ILE A CA 1
ATOM 608 C C . ILE A 1 80 ? -25.823 -16.293 28.469 1.00 44.12 80 ILE A C 1
ATOM 610 O O . ILE A 1 80 ? -25.930 -17.412 27.972 1.00 44.12 80 ILE A O 1
ATOM 614 N N . GLY A 1 81 ? -26.821 -15.692 29.118 1.00 35.62 81 GLY A N 1
ATOM 615 C CA . GLY A 1 81 ? -28.217 -16.108 29.060 1.00 35.62 81 GLY A CA 1
ATOM 616 C C . GLY A 1 81 ? -28.853 -15.605 27.767 1.00 35.62 81 GLY A C 1
ATOM 617 O O . GLY A 1 81 ? -29.000 -14.402 27.561 1.00 35.62 81 GLY A O 1
ATOM 618 N N . VAL A 1 82 ? -29.196 -16.536 26.884 1.00 43.88 82 VAL A N 1
ATOM 619 C CA . VAL A 1 82 ? -30.054 -16.301 25.723 1.00 43.88 82 VAL A CA 1
ATOM 620 C C . VAL A 1 82 ? -31.482 -16.496 26.211 1.00 43.88 82 VAL A C 1
ATOM 622 O O . VAL A 1 82 ? -31.805 -17.628 26.531 1.00 43.88 82 VAL A O 1
ATOM 625 N N . ASP A 1 83 ? -32.302 -15.442 26.296 1.00 37.97 83 ASP A N 1
ATOM 626 C CA . ASP A 1 83 ? -33.767 -15.564 26.225 1.00 37.97 83 ASP A CA 1
ATOM 627 C C . ASP A 1 83 ? -34.488 -14.208 26.072 1.00 37.97 83 ASP A C 1
ATOM 629 O O . ASP A 1 83 ? -34.258 -13.262 26.819 1.00 37.97 83 ASP A O 1
ATOM 633 N N . GLY A 1 84 ? -35.384 -14.169 25.078 1.00 35.31 84 GLY A N 1
ATOM 634 C CA . GLY A 1 84 ? -36.694 -13.506 25.103 1.00 35.31 84 GLY A CA 1
ATOM 635 C C . GLY A 1 84 ? -36.798 -11.993 25.337 1.00 35.31 84 GLY A C 1
ATOM 636 O O . GLY A 1 84 ? -36.849 -11.527 26.469 1.00 35.31 84 GLY A O 1
ATOM 637 N N . MET A 1 85 ? -37.046 -11.237 24.262 1.00 36.59 85 MET A N 1
ATOM 638 C CA . MET A 1 85 ? -37.721 -9.930 24.339 1.00 36.59 85 MET A CA 1
ATOM 639 C C . MET A 1 85 ? -39.149 -10.111 24.897 1.00 36.59 85 MET A C 1
ATOM 641 O O . MET A 1 85 ? -39.856 -11.020 24.452 1.00 36.59 85 MET A O 1
ATOM 645 N N . PRO A 1 86 ? -39.635 -9.196 25.754 1.00 42.91 86 PRO A N 1
ATOM 646 C CA . PRO A 1 86 ? -40.797 -8.422 25.321 1.00 42.91 86 PRO A CA 1
ATOM 647 C C . PRO A 1 86 ? -40.700 -6.923 25.647 1.00 42.91 86 PRO A C 1
ATOM 649 O O . PRO A 1 86 ? -39.977 -6.480 26.535 1.00 42.91 86 PRO A O 1
ATOM 652 N N . ALA A 1 87 ? -41.446 -6.148 24.861 1.00 45.25 87 ALA A N 1
ATOM 653 C CA . ALA A 1 87 ? -41.566 -4.697 24.917 1.00 45.25 87 ALA A CA 1
ATOM 654 C C . ALA A 1 87 ? -42.384 -4.202 26.127 1.00 45.25 87 ALA A C 1
ATOM 656 O O . ALA A 1 87 ? -43.366 -4.834 26.511 1.00 45.25 87 ALA A O 1
ATOM 657 N N . GLY A 1 88 ? -42.027 -3.025 26.654 1.00 33.38 88 GLY A N 1
ATOM 658 C CA . GLY A 1 88 ? -42.830 -2.260 27.615 1.00 33.38 88 GLY A CA 1
ATOM 659 C C . GLY A 1 88 ? -42.096 -1.018 28.142 1.00 33.38 88 GLY A C 1
ATOM 660 O O . GLY A 1 88 ? -40.978 -1.126 28.631 1.00 33.38 88 GLY A O 1
ATOM 661 N N . ASP A 1 89 ? -42.727 0.147 27.993 1.00 38.84 89 ASP A N 1
ATOM 662 C CA . ASP A 1 89 ? -42.240 1.517 28.233 1.00 38.84 89 ASP A CA 1
ATOM 663 C C . ASP A 1 89 ? -41.770 1.863 29.662 1.00 38.84 89 ASP A C 1
ATOM 665 O O . ASP A 1 89 ? -42.416 1.480 30.634 1.00 38.84 89 ASP A O 1
ATOM 669 N N . ALA A 1 90 ? -40.722 2.705 29.760 1.00 39.31 90 ALA A N 1
ATOM 670 C CA . ALA A 1 90 ? -40.609 3.931 30.591 1.00 39.31 90 ALA A CA 1
ATOM 671 C C . ALA A 1 90 ? -39.131 4.411 30.719 1.00 39.31 90 ALA A C 1
ATOM 673 O O . ALA A 1 90 ? -38.207 3.639 30.468 1.00 39.31 90 ALA A O 1
ATOM 674 N N . PRO A 1 91 ? -38.869 5.700 31.036 1.00 50.22 91 PRO A N 1
ATOM 675 C CA . PRO A 1 91 ? -37.737 6.438 30.474 1.00 50.22 91 PRO A CA 1
ATOM 676 C C . PRO A 1 91 ? -36.501 6.558 31.382 1.00 50.22 91 PRO A C 1
ATOM 678 O O . PRO A 1 91 ? -36.602 6.661 32.599 1.00 50.22 91 PRO A O 1
ATOM 681 N N . GLY A 1 92 ? -35.338 6.726 30.739 1.00 37.81 92 GLY A N 1
ATOM 682 C CA . GLY A 1 92 ? -34.163 7.391 31.312 1.00 37.81 92 GLY A CA 1
ATOM 683 C C . GLY A 1 92 ? -32.932 6.506 31.509 1.00 37.81 92 GLY A C 1
ATOM 684 O O . GLY A 1 92 ? -32.855 5.758 32.467 1.00 37.81 92 GLY A O 1
ATOM 685 N N . LEU A 1 93 ? -31.906 6.685 30.670 1.00 38.66 93 LEU A N 1
ATOM 686 C CA . LEU A 1 93 ? -30.648 7.319 31.088 1.00 38.66 93 LEU A CA 1
ATOM 687 C C . LEU A 1 93 ? -29.789 7.597 29.850 1.00 38.66 93 LEU A C 1
ATOM 689 O O . LEU A 1 93 ? -29.424 6.715 29.079 1.00 38.66 93 LEU A O 1
ATOM 693 N N . ARG A 1 94 ? -29.499 8.878 29.645 1.00 36.22 94 ARG A N 1
ATOM 694 C CA . ARG A 1 94 ? -28.704 9.402 28.537 1.00 36.22 94 ARG A CA 1
ATOM 695 C C . ARG A 1 94 ? -27.246 9.023 28.787 1.00 36.22 94 ARG A C 1
ATOM 697 O O . ARG A 1 94 ? -26.659 9.516 29.748 1.00 36.22 94 ARG A O 1
ATOM 704 N N . TRP A 1 95 ? -26.655 8.184 27.938 1.00 35.16 95 TRP A N 1
ATOM 705 C CA . TRP A 1 95 ? -25.210 7.963 27.973 1.00 35.16 95 TRP A CA 1
ATOM 706 C C . TRP A 1 95 ? -24.502 9.243 27.538 1.00 35.16 95 TRP A C 1
ATOM 708 O O . TRP A 1 95 ? -24.620 9.726 26.410 1.00 35.16 95 TRP A O 1
ATOM 718 N N . SER A 1 96 ? -23.869 9.856 28.527 1.00 38.28 96 SER A N 1
ATOM 719 C CA . SER A 1 96 ? -23.271 11.170 28.478 1.00 38.28 96 SER A CA 1
ATOM 720 C C . SER A 1 96 ? -22.000 11.156 27.639 1.00 38.28 96 SER A C 1
ATOM 722 O O . SER A 1 96 ? -21.116 10.313 27.772 1.00 38.28 96 SER A O 1
ATOM 724 N N . ALA A 1 97 ? -21.913 12.157 26.769 1.00 44.44 97 ALA A N 1
ATOM 725 C CA . ALA A 1 97 ? -20.707 12.533 26.068 1.00 44.44 97 ALA A CA 1
ATOM 726 C C . ALA A 1 97 ? -19.577 12.817 27.068 1.00 44.44 97 ALA A C 1
ATOM 728 O O . ALA A 1 97 ? -19.631 13.798 27.807 1.00 44.44 97 ALA A O 1
ATOM 729 N N . TRP A 1 98 ? -18.516 12.015 27.039 1.00 38.31 98 TRP A N 1
ATOM 730 C CA . TRP A 1 98 ? -17.249 12.381 27.665 1.00 38.31 98 TRP A CA 1
ATOM 731 C C . TRP A 1 98 ? -16.450 13.256 26.697 1.00 38.31 98 TRP A C 1
ATOM 733 O O . TRP A 1 98 ? -15.591 12.810 25.940 1.00 38.31 98 TRP A O 1
ATOM 743 N N . ARG A 1 99 ? -16.806 14.545 26.707 1.00 42.97 99 ARG A N 1
ATOM 744 C CA . ARG A 1 99 ? -15.929 15.653 26.322 1.00 42.97 99 ARG A CA 1
ATOM 745 C C . ARG A 1 99 ? -15.481 16.364 27.594 1.00 42.97 99 ARG A C 1
ATOM 747 O O . ARG A 1 99 ? -16.319 16.782 28.382 1.00 42.97 99 ARG A O 1
ATOM 754 N N . GLY A 1 100 ? -14.183 16.603 27.718 1.00 33.91 100 GLY A N 1
ATOM 755 C CA . GLY A 1 100 ? -13.611 17.579 28.647 1.00 33.91 100 GLY A CA 1
ATOM 756 C C . GLY A 1 100 ? -12.083 17.486 28.666 1.00 33.91 100 GLY A C 1
ATOM 757 O O . GLY A 1 100 ? -11.550 16.411 28.411 1.00 33.91 100 GLY A O 1
ATOM 758 N N . PRO A 1 101 ? -11.360 18.589 28.912 1.00 45.56 101 PRO A N 1
ATOM 759 C CA . PRO A 1 101 ? -11.322 19.744 28.022 1.00 45.56 101 PRO A CA 1
ATOM 760 C C . PRO A 1 101 ? -9.900 20.039 27.513 1.00 45.56 101 PRO A C 1
ATOM 762 O O . PRO A 1 101 ? -8.892 19.679 28.112 1.00 45.56 101 PRO A O 1
ATOM 765 N N . ARG A 1 102 ? -9.836 20.754 26.386 1.00 47.69 102 ARG A N 1
ATOM 766 C CA . ARG A 1 102 ? -8.653 21.514 25.970 1.00 47.69 102 ARG A CA 1
ATOM 767 C C . ARG A 1 102 ? -8.575 22.775 26.831 1.00 47.69 102 ARG A C 1
ATOM 769 O O . ARG A 1 102 ? -9.501 23.579 26.769 1.00 47.69 102 ARG A O 1
ATOM 776 N N . SER A 1 103 ? -7.470 22.986 27.537 1.00 42.22 103 SER A N 1
ATOM 777 C CA . SER A 1 103 ? -7.077 24.303 28.045 1.00 42.22 103 SER A CA 1
ATOM 778 C C . SER A 1 103 ? -5.703 24.674 27.492 1.00 42.22 103 SER A C 1
ATOM 780 O O . SER A 1 103 ? -4.712 23.977 27.689 1.00 42.22 103 SER A O 1
ATOM 782 N N . MET A 1 104 ? -5.707 25.770 26.741 1.00 42.28 104 MET A N 1
ATOM 783 C CA . MET A 1 104 ? -4.561 26.587 26.356 1.00 42.28 104 MET A CA 1
ATOM 784 C C . MET A 1 104 ? -3.809 27.108 27.592 1.00 42.28 104 MET A C 1
ATOM 786 O O . MET A 1 104 ? -4.451 27.347 28.611 1.00 42.28 104 MET A O 1
ATOM 790 N N . GLY A 1 105 ? -2.510 27.412 27.461 1.00 34.19 105 GLY A N 1
ATOM 791 C CA . GLY A 1 105 ? -1.887 28.462 28.283 1.00 34.19 105 GLY A CA 1
ATOM 792 C C . GLY A 1 105 ? -0.471 28.205 28.813 1.00 34.19 105 GLY A C 1
ATOM 793 O O . GLY A 1 105 ? -0.319 27.662 29.892 1.00 34.19 105 GLY A O 1
ATOM 794 N N . VAL A 1 106 ? 0.531 28.670 28.056 1.00 41.72 106 VAL A N 1
ATOM 795 C CA . VAL A 1 106 ? 1.610 29.591 28.492 1.00 41.72 106 VAL A CA 1
ATOM 796 C C . VAL A 1 106 ? 2.487 29.240 29.724 1.00 41.72 106 VAL A C 1
ATOM 798 O O . VAL A 1 106 ? 2.052 29.318 30.861 1.00 41.72 106 VAL A O 1
ATOM 801 N N . ILE A 1 107 ? 3.779 28.996 29.432 1.00 44.56 107 ILE A N 1
ATOM 802 C CA . ILE A 1 107 ? 5.020 29.534 30.056 1.00 44.56 107 ILE A CA 1
ATOM 803 C C . ILE A 1 107 ? 5.129 29.594 31.597 1.00 44.56 107 ILE A C 1
ATOM 805 O O . ILE A 1 107 ? 4.506 30.438 32.227 1.00 44.56 107 ILE A O 1
ATOM 809 N N . ALA A 1 108 ? 6.088 28.824 32.136 1.00 40.66 108 ALA A N 1
ATOM 810 C CA . ALA A 1 108 ? 7.089 29.143 33.185 1.00 40.66 108 ALA A CA 1
ATOM 811 C C . ALA A 1 108 ? 7.587 27.795 33.766 1.00 40.66 108 ALA A C 1
ATOM 813 O O . ALA A 1 108 ? 6.792 26.883 33.925 1.00 40.66 108 ALA A O 1
ATOM 814 N N . MET A 1 109 ? 8.847 27.522 34.096 1.00 35.94 109 MET A N 1
ATOM 815 C CA . MET A 1 109 ? 9.973 28.370 34.461 1.00 35.94 109 MET A CA 1
ATOM 816 C C . MET A 1 109 ? 11.269 27.552 34.293 1.00 35.94 109 MET A C 1
ATOM 818 O O . MET A 1 109 ? 11.262 26.322 34.259 1.00 35.94 109 MET A O 1
ATOM 822 N N . ALA A 1 110 ? 12.365 28.281 34.162 1.00 45.09 110 ALA A N 1
ATOM 823 C CA . ALA A 1 110 ? 13.707 27.823 33.869 1.00 45.09 110 ALA A CA 1
ATOM 824 C C . ALA A 1 110 ? 14.374 27.050 35.021 1.00 45.09 110 ALA A C 1
ATOM 826 O O . ALA A 1 110 ? 14.148 27.344 36.191 1.00 45.09 110 ALA A O 1
ATOM 827 N N . PHE A 1 111 ? 15.319 26.179 34.661 1.00 46.94 111 PHE A N 1
ATOM 828 C CA . PHE A 1 111 ? 16.526 25.961 35.457 1.00 46.94 111 PHE A CA 1
ATOM 829 C C . PHE A 1 111 ? 17.719 26.496 34.654 1.00 46.94 111 PHE A C 1
ATOM 831 O O . PHE A 1 111 ? 18.094 25.949 33.619 1.00 46.94 111 PHE A O 1
ATOM 838 N N . ILE A 1 112 ? 18.247 27.626 35.123 1.00 48.31 112 ILE A N 1
ATOM 839 C CA . ILE A 1 112 ? 19.511 28.257 34.721 1.00 48.31 112 ILE A CA 1
ATOM 840 C C . ILE A 1 112 ? 20.610 27.577 35.573 1.00 48.31 112 ILE A C 1
ATOM 842 O O . ILE A 1 112 ? 20.359 27.293 36.742 1.00 48.31 112 ILE A O 1
ATOM 846 N N . ILE A 1 113 ? 21.781 27.188 35.055 1.00 46.25 113 ILE A N 1
ATOM 847 C CA . ILE A 1 113 ? 23.104 27.874 35.090 1.00 46.25 113 ILE A CA 1
ATOM 848 C C . ILE A 1 113 ? 24.123 26.728 34.813 1.00 46.25 113 ILE A C 1
ATOM 850 O O . ILE A 1 113 ? 23.937 25.644 35.350 1.00 46.25 113 ILE A O 1
ATOM 854 N N . GLY A 1 114 ? 25.200 26.839 34.024 1.00 40.00 114 GLY A N 1
ATOM 855 C CA . GLY A 1 114 ? 25.757 28.005 33.349 1.00 40.00 114 GLY A CA 1
ATOM 856 C C . GLY A 1 114 ? 27.113 27.782 32.649 1.00 40.00 114 GLY A C 1
ATOM 857 O O . GLY A 1 114 ? 27.589 26.662 32.502 1.00 40.00 114 GLY A O 1
ATOM 858 N N . ALA A 1 115 ? 27.687 28.934 32.280 1.00 41.59 115 ALA A N 1
ATOM 859 C CA . ALA A 1 115 ? 29.083 29.266 31.961 1.00 41.59 115 ALA A CA 1
ATOM 860 C C . ALA A 1 115 ? 29.745 28.740 30.662 1.00 41.59 115 ALA A C 1
ATOM 862 O O . ALA A 1 115 ? 30.392 27.704 30.625 1.00 41.59 115 ALA A O 1
ATOM 863 N N . ALA A 1 116 ? 29.645 29.593 29.634 1.00 38.59 116 ALA A N 1
ATOM 864 C CA . ALA A 1 116 ? 30.748 30.290 28.950 1.00 38.59 116 ALA A CA 1
ATOM 865 C C . ALA A 1 116 ? 31.958 29.501 28.401 1.00 38.59 116 ALA A C 1
ATOM 867 O O . ALA A 1 116 ? 32.846 29.108 29.147 1.00 38.59 116 ALA A O 1
ATOM 868 N N . ALA A 1 117 ? 32.104 29.523 27.070 1.00 39.72 117 ALA A N 1
ATOM 869 C CA . ALA A 1 117 ? 33.375 29.839 26.410 1.00 39.72 117 ALA A CA 1
ATOM 870 C C . ALA A 1 117 ? 33.116 30.397 24.995 1.00 39.72 117 ALA A C 1
ATOM 872 O O . ALA A 1 117 ? 32.466 29.765 24.166 1.00 39.72 117 ALA A O 1
ATOM 873 N N . LEU A 1 118 ? 33.616 31.609 24.749 1.00 42.03 118 LEU A N 1
ATOM 874 C CA . LEU A 1 118 ? 33.773 32.223 23.430 1.00 42.03 118 LEU A CA 1
ATOM 875 C C . LEU A 1 118 ? 34.860 31.472 22.649 1.00 42.03 118 LEU A C 1
ATOM 877 O O . LEU A 1 118 ? 35.940 31.234 23.182 1.00 42.03 118 LEU A O 1
ATOM 881 N N . GLY A 1 119 ? 34.603 31.163 21.379 1.00 38.16 119 GLY A N 1
ATOM 882 C CA . GLY A 1 119 ? 35.603 30.596 20.476 1.00 38.16 119 GLY A CA 1
ATOM 883 C C . GLY A 1 119 ? 35.107 30.595 19.037 1.00 38.16 119 GLY A C 1
ATOM 884 O O . GLY A 1 119 ? 34.381 29.698 18.622 1.00 38.16 119 GLY A O 1
ATOM 885 N N . ALA A 1 120 ? 35.465 31.635 18.290 1.00 45.03 120 ALA A N 1
ATOM 886 C CA . ALA A 1 120 ? 35.216 31.747 16.861 1.00 45.03 120 ALA A CA 1
ATOM 887 C C . ALA A 1 120 ? 36.007 30.686 16.083 1.00 45.03 120 ALA A C 1
ATOM 889 O O . ALA A 1 120 ? 37.229 30.668 16.195 1.00 45.03 120 ALA A O 1
ATOM 890 N N . ILE A 1 121 ? 35.342 29.878 15.248 1.00 47.44 121 ILE A N 1
ATOM 891 C CA . ILE A 1 121 ? 35.977 29.181 14.119 1.00 47.44 121 ILE A CA 1
ATOM 892 C C . ILE A 1 121 ? 34.999 29.163 12.935 1.00 47.44 121 ILE A C 1
ATOM 894 O O . ILE A 1 121 ? 33.979 28.477 12.943 1.00 47.44 121 ILE A O 1
ATOM 898 N N . LEU A 1 122 ? 35.333 29.953 11.914 1.00 43.44 122 LEU A N 1
ATOM 899 C CA . LEU A 1 122 ? 34.945 29.732 10.523 1.00 43.44 122 LEU A CA 1
ATOM 900 C C . LEU A 1 122 ? 35.904 28.696 9.907 1.00 43.44 122 LEU A C 1
ATOM 902 O O . LEU A 1 122 ? 37.082 28.684 10.248 1.00 43.44 122 LEU A O 1
ATOM 906 N N . LEU A 1 123 ? 35.381 27.936 8.937 1.00 42.94 123 LEU A N 1
ATOM 907 C CA . LEU A 1 123 ? 36.031 26.935 8.070 1.00 42.94 123 LEU A CA 1
ATOM 908 C C . LEU A 1 123 ? 36.421 25.596 8.720 1.00 42.94 123 LEU A C 1
ATOM 910 O O . LEU A 1 123 ? 37.396 25.503 9.451 1.00 42.94 123 LEU A O 1
ATOM 914 N N . ALA A 1 124 ? 35.718 24.529 8.331 1.00 39.06 124 ALA A N 1
ATOM 915 C CA . ALA A 1 124 ? 36.257 23.470 7.465 1.00 39.06 124 ALA A CA 1
ATOM 916 C C . ALA A 1 124 ? 35.397 22.197 7.567 1.00 39.06 124 ALA A C 1
ATOM 918 O O . ALA A 1 124 ? 35.061 21.728 8.651 1.00 39.06 124 ALA A O 1
ATOM 919 N N . SER A 1 125 ? 35.044 21.686 6.390 1.00 47.56 125 SER A N 1
ATOM 920 C CA . SER A 1 125 ? 34.694 20.314 6.029 1.00 47.56 125 SER A CA 1
ATOM 921 C C . SER A 1 125 ? 34.667 19.274 7.149 1.00 47.56 125 SER A C 1
ATOM 923 O O . SER A 1 125 ? 35.709 18.899 7.678 1.00 47.56 125 SER A O 1
ATOM 925 N N . GLN A 1 126 ? 33.491 18.698 7.392 1.00 41.03 126 GLN A N 1
ATOM 926 C CA . GLN A 1 126 ? 33.409 17.330 7.890 1.00 41.03 126 GLN A CA 1
ATOM 927 C C . GLN A 1 126 ? 32.438 16.540 7.019 1.00 41.03 126 GLN A C 1
ATOM 929 O O . GLN A 1 126 ? 31.229 16.500 7.253 1.00 41.03 126 GLN A O 1
ATOM 934 N N . ASP A 1 127 ? 33.025 15.921 5.993 1.00 42.34 127 ASP A N 1
ATOM 935 C CA . ASP A 1 127 ? 32.576 14.639 5.472 1.00 42.34 127 ASP A CA 1
ATOM 936 C C . ASP A 1 127 ? 32.314 13.711 6.661 1.00 42.34 127 ASP A C 1
ATOM 938 O O . ASP A 1 127 ? 33.230 13.294 7.369 1.00 42.34 127 ASP A O 1
ATOM 942 N N . THR A 1 128 ? 31.044 13.411 6.907 1.00 38.72 128 THR A N 1
ATOM 943 C CA . THR A 1 128 ? 30.668 12.300 7.776 1.00 38.72 128 THR A CA 1
ATOM 944 C C . THR A 1 128 ? 30.511 11.074 6.883 1.00 38.72 128 THR A C 1
ATOM 946 O O . THR A 1 128 ? 29.568 11.022 6.091 1.00 38.72 128 THR A O 1
ATOM 949 N N . PRO A 1 129 ? 31.395 10.064 6.966 1.00 42.75 129 PRO A N 1
ATOM 950 C CA . PRO A 1 129 ? 31.069 8.770 6.407 1.00 42.75 129 PRO A CA 1
ATOM 951 C C . PRO A 1 129 ? 29.922 8.207 7.244 1.00 42.75 129 PRO A C 1
ATOM 953 O O . PRO A 1 129 ? 30.062 7.953 8.441 1.00 42.75 129 PRO A O 1
ATOM 956 N N . ALA A 1 130 ? 28.763 8.044 6.610 1.00 43.31 130 ALA A N 1
ATOM 957 C CA . ALA A 1 130 ? 27.701 7.222 7.151 1.00 43.31 130 ALA A CA 1
ATOM 958 C C . ALA A 1 130 ? 28.288 5.834 7.424 1.00 43.31 130 ALA A C 1
ATOM 960 O O . ALA A 1 130 ? 28.713 5.135 6.503 1.00 43.31 130 ALA A O 1
ATOM 961 N N . THR A 1 131 ? 28.331 5.451 8.696 1.00 36.22 131 THR A N 1
ATOM 962 C CA . THR A 1 131 ? 28.620 4.091 9.128 1.00 36.22 131 THR A CA 1
ATOM 963 C C . THR A 1 131 ? 27.586 3.178 8.479 1.00 36.22 131 THR A C 1
ATOM 965 O O . THR A 1 131 ? 26.450 3.065 8.942 1.00 36.22 131 THR A O 1
ATOM 968 N N . ALA A 1 132 ? 27.958 2.552 7.364 1.00 44.59 132 ALA A N 1
ATOM 969 C CA . ALA A 1 132 ? 27.215 1.443 6.807 1.00 44.59 132 ALA A CA 1
ATOM 970 C C . ALA A 1 132 ? 27.176 0.355 7.885 1.00 44.59 132 ALA A C 1
ATOM 972 O O . ALA A 1 132 ? 28.199 -0.237 8.223 1.00 44.59 132 ALA A O 1
ATOM 973 N N . SER A 1 133 ? 25.997 0.105 8.458 1.00 41.56 133 SER A N 1
ATOM 974 C CA . SER A 1 133 ? 25.756 -1.157 9.149 1.00 41.56 133 SER A CA 1
ATOM 975 C C . SER A 1 133 ? 25.900 -2.265 8.114 1.00 41.56 133 SER A C 1
ATOM 977 O O . SER A 1 133 ? 24.980 -2.518 7.339 1.00 41.56 133 SER A O 1
ATOM 979 N N . SER A 1 134 ? 27.059 -2.920 8.083 1.00 41.22 134 SER A N 1
ATOM 980 C CA . SER A 1 134 ? 27.175 -4.242 7.490 1.00 41.22 134 SER A CA 1
ATOM 981 C C . SER A 1 134 ? 26.356 -5.182 8.368 1.00 41.22 134 SER A C 1
ATOM 983 O O . SER A 1 134 ? 26.828 -5.669 9.397 1.00 41.22 134 SER A O 1
ATOM 985 N N . VAL A 1 135 ? 25.093 -5.399 8.006 1.00 46.28 135 VAL A N 1
ATOM 986 C CA . VAL A 1 135 ? 24.369 -6.570 8.494 1.00 46.28 135 VAL A CA 1
ATOM 987 C C . VAL A 1 135 ? 25.168 -7.761 7.984 1.00 46.28 135 VAL A C 1
ATOM 989 O O . VAL A 1 135 ? 25.270 -7.960 6.774 1.00 46.28 135 VAL A O 1
ATOM 992 N N . ALA A 1 136 ? 25.816 -8.481 8.900 1.00 50.03 136 ALA A N 1
ATOM 993 C CA . ALA A 1 136 ? 26.505 -9.717 8.576 1.00 50.03 136 ALA A CA 1
ATOM 994 C C . ALA A 1 136 ? 25.521 -10.619 7.823 1.00 50.03 136 ALA A C 1
ATOM 996 O O . ALA A 1 136 ? 24.410 -10.861 8.301 1.00 50.03 136 ALA A O 1
ATOM 997 N N . ALA A 1 137 ? 25.906 -11.032 6.617 1.00 56.75 137 ALA A N 1
ATOM 998 C CA . ALA A 1 137 ? 25.090 -11.902 5.790 1.00 56.75 137 ALA A CA 1
ATOM 999 C C . ALA A 1 137 ? 24.805 -13.199 6.559 1.00 56.75 137 ALA A C 1
ATOM 1001 O O . ALA A 1 137 ? 25.726 -13.825 7.085 1.00 56.75 137 ALA A O 1
ATOM 1002 N N . ASP A 1 138 ? 23.531 -13.576 6.637 1.00 63.25 138 ASP A N 1
ATOM 1003 C CA . ASP A 1 138 ? 23.120 -14.843 7.229 1.00 63.25 138 ASP A CA 1
ATOM 1004 C C . ASP A 1 138 ? 23.701 -15.993 6.383 1.00 63.25 138 ASP A C 1
ATOM 1006 O O . ASP A 1 138 ? 23.392 -16.076 5.187 1.00 63.25 138 ASP A O 1
ATOM 1010 N N . PRO A 1 139 ? 24.542 -16.875 6.952 1.00 63.69 139 PRO A N 1
ATOM 1011 C CA . PRO A 1 139 ? 25.152 -17.978 6.215 1.00 63.69 139 PRO A CA 1
ATOM 1012 C C . PRO A 1 139 ? 24.126 -18.968 5.641 1.00 63.69 139 PRO A C 1
ATOM 1014 O O . PRO A 1 139 ? 24.463 -19.688 4.706 1.00 63.69 139 PRO A O 1
ATOM 1017 N N . LEU A 1 140 ? 22.874 -18.983 6.121 1.00 52.44 140 LEU A N 1
ATOM 1018 C CA . LEU A 1 140 ? 21.793 -19.784 5.526 1.00 52.44 140 LEU A CA 1
ATOM 1019 C C . LEU A 1 140 ? 21.239 -19.194 4.219 1.00 52.44 140 LEU A C 1
ATOM 1021 O O . LEU A 1 140 ? 20.639 -19.918 3.428 1.00 52.44 140 LEU A O 1
ATOM 1025 N N . LEU A 1 141 ? 21.434 -17.894 3.987 1.00 58.09 141 LEU A N 1
ATOM 1026 C CA . LEU A 1 141 ? 20.984 -17.171 2.789 1.00 58.09 141 LEU A CA 1
ATOM 1027 C C . LEU A 1 141 ? 22.145 -16.832 1.838 1.00 58.09 141 LEU A C 1
ATOM 1029 O O . LEU A 1 141 ? 21.925 -16.340 0.727 1.00 58.09 141 LEU A O 1
ATOM 1033 N N . ALA A 1 142 ? 23.384 -17.116 2.251 1.00 50.25 142 ALA A N 1
ATOM 1034 C CA . ALA A 1 142 ? 24.603 -16.953 1.469 1.00 50.25 142 ALA A CA 1
ATOM 1035 C C . ALA A 1 142 ? 24.662 -17.991 0.331 1.00 50.25 142 ALA A C 1
ATOM 1037 O O . ALA A 1 142 ? 25.357 -18.998 0.400 1.00 50.25 142 ALA A O 1
ATOM 1038 N N . GLY A 1 143 ? 23.870 -17.758 -0.714 1.00 50.25 143 GLY A N 1
ATOM 1039 C CA . GLY A 1 143 ? 23.759 -18.635 -1.882 1.00 50.25 143 GLY A CA 1
ATOM 1040 C C . GLY A 1 143 ? 22.340 -18.763 -2.433 1.00 50.25 143 GLY A C 1
ATOM 1041 O O . GLY A 1 143 ? 22.174 -19.225 -3.558 1.00 50.25 143 GLY A O 1
ATOM 1042 N N . SER A 1 144 ? 21.313 -18.311 -1.699 1.00 50.28 144 SER A N 1
ATOM 1043 C CA . SER A 1 144 ? 19.931 -18.300 -2.204 1.00 50.28 144 SER A CA 1
ATOM 1044 C C . SER A 1 144 ? 19.645 -17.126 -3.137 1.00 50.28 144 SER A C 1
ATOM 1046 O O . SER A 1 144 ? 18.671 -17.160 -3.886 1.00 50.28 144 SER A O 1
ATOM 1048 N N . TRP A 1 145 ? 20.477 -16.084 -3.106 1.00 42.41 145 TRP A N 1
ATOM 1049 C CA . TRP A 1 145 ? 20.360 -14.929 -3.988 1.00 42.41 145 TRP A CA 1
ATOM 1050 C C . TRP A 1 145 ? 21.546 -14.904 -4.941 1.00 42.41 145 TRP A C 1
ATOM 1052 O O . TRP A 1 145 ? 22.615 -14.376 -4.640 1.00 42.41 145 TRP A O 1
ATOM 1062 N N . SER A 1 146 ? 21.326 -15.509 -6.109 1.00 39.16 146 SER A N 1
ATOM 1063 C CA . SER A 1 146 ? 22.059 -15.163 -7.321 1.00 39.16 146 SER A CA 1
ATOM 1064 C C . SER A 1 146 ? 22.168 -13.644 -7.413 1.00 39.16 146 SER A C 1
ATOM 1066 O O . SER A 1 146 ? 21.171 -12.928 -7.284 1.00 39.16 146 SER A O 1
ATOM 1068 N N . ALA A 1 147 ? 23.390 -13.178 -7.648 1.00 43.12 147 ALA A N 1
ATOM 1069 C CA . ALA A 1 147 ? 23.699 -11.819 -8.042 1.00 43.12 147 ALA A CA 1
ATOM 1070 C C . ALA A 1 147 ? 22.702 -11.297 -9.104 1.00 43.12 147 ALA A C 1
ATOM 1072 O O . ALA A 1 147 ? 22.202 -12.063 -9.928 1.00 43.12 147 ALA A O 1
ATOM 1073 N N . GLN A 1 148 ? 22.425 -9.989 -9.040 1.00 36.84 148 GLN A N 1
ATOM 1074 C CA . GLN A 1 148 ? 21.421 -9.230 -9.808 1.00 36.84 148 GLN A CA 1
ATOM 1075 C C . GLN A 1 148 ? 19.957 -9.322 -9.338 1.00 36.84 148 GLN A C 1
ATOM 1077 O O . GLN A 1 148 ? 19.026 -9.376 -10.135 1.00 36.84 148 GLN A O 1
ATOM 1082 N N . THR A 1 149 ? 19.710 -9.118 -8.050 1.00 31.47 149 THR A N 1
ATOM 1083 C CA . THR A 1 149 ? 18.560 -8.280 -7.669 1.00 31.47 149 THR A CA 1
ATOM 1084 C C . THR A 1 149 ? 19.103 -6.945 -7.183 1.00 31.47 149 THR A C 1
ATOM 1086 O O . THR A 1 149 ? 19.875 -6.946 -6.221 1.00 31.47 149 THR A O 1
ATOM 1089 N N . PRO A 1 150 ? 18.751 -5.803 -7.816 1.00 39.75 150 PRO A N 1
ATOM 1090 C CA . PRO A 1 150 ? 18.944 -4.518 -7.164 1.00 39.75 150 PRO A CA 1
ATOM 1091 C C . PRO A 1 150 ? 18.335 -4.649 -5.772 1.00 39.75 150 PRO A C 1
ATOM 1093 O O . PRO A 1 150 ? 17.219 -5.168 -5.653 1.00 39.75 150 PRO A O 1
ATOM 1096 N N . SER A 1 151 ? 19.065 -4.220 -4.741 1.00 45.22 151 SER A N 1
ATOM 1097 C CA . SER A 1 151 ? 18.478 -3.979 -3.420 1.00 45.22 151 SER A CA 1
ATOM 1098 C C . SER A 1 151 ? 17.091 -3.355 -3.621 1.00 45.22 151 SER A C 1
ATOM 1100 O O . SER A 1 151 ? 16.975 -2.504 -4.515 1.00 45.22 151 SER A O 1
ATOM 1102 N N . PRO A 1 152 ? 16.032 -3.788 -2.905 1.00 55.16 152 PRO A N 1
ATOM 1103 C CA . PRO A 1 152 ? 14.727 -3.161 -3.047 1.00 55.16 152 PRO A CA 1
ATOM 1104 C C . PRO A 1 152 ? 14.925 -1.664 -2.826 1.00 55.16 152 PRO A C 1
ATOM 1106 O O . PRO A 1 152 ? 15.247 -1.233 -1.719 1.00 55.16 152 PRO A O 1
ATOM 1109 N N . ALA A 1 153 ? 14.840 -0.900 -3.920 1.00 64.38 153 ALA A N 1
ATOM 1110 C CA . ALA A 1 153 ? 15.142 0.518 -3.908 1.00 64.38 153 ALA A CA 1
ATOM 1111 C C . ALA A 1 153 ? 14.302 1.150 -2.803 1.00 64.38 153 ALA A C 1
ATOM 1113 O O . ALA A 1 153 ? 13.100 0.878 -2.694 1.00 64.38 153 ALA A O 1
ATOM 1114 N N . SER A 1 154 ? 14.943 1.944 -1.947 1.00 72.88 154 SER A N 1
ATOM 1115 C CA . SER A 1 154 ? 14.213 2.611 -0.874 1.00 72.88 154 SER A CA 1
ATOM 1116 C C . SER A 1 154 ? 13.086 3.451 -1.485 1.00 72.88 154 SER A C 1
ATOM 1118 O O . SER A 1 154 ? 13.185 3.915 -2.623 1.00 72.88 154 SER A O 1
ATOM 1120 N N . LEU A 1 155 ? 12.004 3.688 -0.742 1.00 76.69 155 LEU A N 1
ATOM 1121 C CA . LEU A 1 155 ? 10.913 4.538 -1.235 1.00 76.69 155 LEU A CA 1
ATOM 1122 C C . LEU A 1 155 ? 11.405 5.902 -1.732 1.00 76.69 155 LEU A C 1
ATOM 1124 O O . LEU A 1 155 ? 10.904 6.403 -2.734 1.00 76.69 155 LEU A O 1
ATOM 1128 N N . ALA A 1 156 ? 12.382 6.486 -1.033 1.00 81.25 156 ALA A N 1
ATOM 1129 C CA . ALA A 1 156 ? 12.993 7.754 -1.409 1.00 81.25 156 ALA A CA 1
ATOM 1130 C C . ALA A 1 156 ? 13.745 7.651 -2.743 1.00 81.25 156 ALA A C 1
ATOM 1132 O O . ALA A 1 156 ? 13.659 8.558 -3.569 1.00 81.25 156 ALA A O 1
ATOM 1133 N N . GLU A 1 157 ? 14.436 6.538 -2.986 1.00 84.62 157 GLU A N 1
ATOM 1134 C CA . GLU A 1 157 ? 15.120 6.282 -4.252 1.00 84.62 157 GLU A CA 1
ATOM 1135 C C . GLU A 1 157 ? 14.127 6.108 -5.409 1.00 84.62 157 GLU A C 1
ATOM 1137 O O . GLU A 1 157 ? 14.311 6.722 -6.457 1.00 84.62 157 GLU A O 1
ATOM 1142 N N . LEU A 1 158 ? 13.049 5.335 -5.226 1.00 86.69 158 LEU A N 1
ATOM 1143 C CA . LEU A 1 158 ? 12.013 5.169 -6.255 1.00 86.69 158 LEU A CA 1
ATOM 1144 C C . LEU A 1 158 ? 11.287 6.479 -6.558 1.00 86.69 158 LEU A C 1
ATOM 1146 O O . LEU A 1 158 ? 11.058 6.785 -7.728 1.00 86.69 158 LEU A O 1
ATOM 1150 N N . HIS A 1 159 ? 10.986 7.273 -5.527 1.00 88.88 159 HIS A N 1
ATOM 1151 C CA . HIS A 1 159 ? 10.411 8.602 -5.706 1.00 88.88 159 HIS A CA 1
ATOM 1152 C C . HIS A 1 159 ? 11.347 9.489 -6.525 1.00 88.88 159 HIS A C 1
ATOM 1154 O O . HIS A 1 159 ? 10.947 10.064 -7.534 1.00 88.88 159 HIS A O 1
ATOM 1160 N N . THR A 1 160 ? 12.617 9.565 -6.122 1.00 90.31 160 THR A N 1
ATOM 1161 C CA . THR A 1 160 ? 13.626 10.392 -6.793 1.00 90.31 160 THR A CA 1
ATOM 1162 C C . THR A 1 160 ? 13.830 9.943 -8.238 1.00 90.31 160 THR A C 1
ATOM 1164 O O . THR A 1 160 ? 13.877 10.778 -9.137 1.00 90.31 160 THR A O 1
ATOM 1167 N N . ARG A 1 161 ? 13.865 8.629 -8.487 1.00 89.81 161 ARG A N 1
ATOM 1168 C CA . ARG A 1 161 ? 13.971 8.050 -9.831 1.00 89.81 161 ARG A CA 1
ATOM 1169 C C . ARG A 1 161 ? 12.779 8.418 -10.707 1.00 89.81 161 ARG A C 1
ATOM 1171 O O . ARG A 1 161 ? 12.993 8.874 -11.822 1.00 89.81 161 ARG A O 1
ATOM 1178 N N . LEU A 1 162 ? 11.549 8.277 -10.204 1.00 93.00 162 LEU A N 1
ATOM 1179 C CA . LEU A 1 162 ? 10.346 8.683 -10.937 1.00 93.00 162 LEU A CA 1
ATOM 1180 C C . LEU A 1 162 ? 10.370 10.175 -11.287 1.00 93.00 162 LEU A C 1
ATOM 1182 O O . LEU A 1 162 ? 9.973 10.566 -12.379 1.00 93.00 162 LEU A O 1
ATOM 1186 N N . ARG A 1 163 ? 10.807 11.023 -10.349 1.00 93.50 163 ARG A N 1
ATOM 1187 C CA . ARG A 1 163 ? 10.886 12.475 -10.566 1.00 93.50 163 ARG A CA 1
ATOM 1188 C C . ARG A 1 163 ? 12.020 12.870 -11.515 1.00 93.50 163 ARG A C 1
ATOM 1190 O O . ARG A 1 163 ? 11.926 13.929 -12.125 1.00 93.50 163 ARG A O 1
ATOM 1197 N N . GLY A 1 164 ? 13.066 12.050 -11.617 1.00 93.06 164 GLY A N 1
ATOM 1198 C CA . GLY A 1 164 ? 14.222 12.278 -12.485 1.00 93.06 164 GLY A CA 1
ATOM 1199 C C . GLY A 1 164 ? 14.110 11.667 -13.886 1.00 93.06 164 GLY A C 1
ATOM 1200 O O . GLY A 1 164 ? 14.837 12.098 -14.777 1.00 93.06 164 GLY A O 1
ATOM 1201 N N . GLU A 1 165 ? 13.235 10.681 -14.110 1.00 93.31 165 GLU A N 1
ATOM 1202 C CA . GLU A 1 165 ? 13.046 10.098 -15.443 1.00 93.31 165 GLU A CA 1
ATOM 1203 C C . GLU A 1 165 ? 12.194 10.994 -16.354 1.00 93.31 165 GLU A C 1
ATOM 1205 O O . GLU A 1 165 ? 11.302 11.722 -15.910 1.00 93.31 165 GLU A O 1
ATOM 1210 N N . SER A 1 166 ? 12.461 10.935 -17.661 1.00 95.19 166 SER A N 1
ATOM 1211 C CA . SER A 1 166 ? 11.619 11.598 -18.654 1.00 95.19 166 SER A CA 1
ATOM 1212 C C . SER A 1 166 ? 10.234 10.951 -18.691 1.00 95.19 166 SER A C 1
ATOM 1214 O O . SER A 1 166 ? 10.066 9.770 -18.392 1.00 95.19 166 SER A O 1
ATOM 1216 N N . ARG A 1 167 ? 9.211 11.728 -19.051 1.00 95.19 167 ARG A N 1
ATOM 1217 C CA . ARG A 1 167 ? 7.833 11.238 -19.133 1.00 95.19 167 ARG A CA 1
ATOM 1218 C C . ARG A 1 167 ? 7.502 10.785 -20.552 1.00 95.19 167 ARG A C 1
ATOM 1220 O O . ARG A 1 167 ? 7.531 11.592 -21.478 1.00 95.19 167 ARG A O 1
ATOM 1227 N N . ASP A 1 168 ? 7.097 9.527 -20.702 1.00 95.56 168 ASP A N 1
ATOM 1228 C CA . ASP A 1 168 ? 6.469 9.029 -21.930 1.00 95.56 168 ASP A CA 1
ATOM 1229 C C . ASP 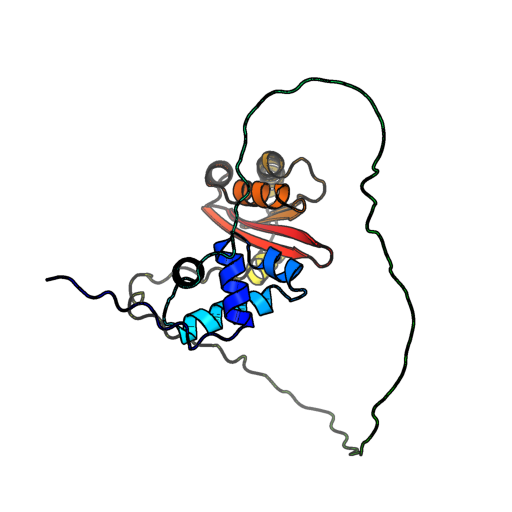A 1 168 ? 4.998 9.473 -21.942 1.00 95.56 168 ASP A C 1
ATOM 1231 O O . ASP A 1 168 ? 4.146 8.884 -21.279 1.00 95.56 168 ASP A O 1
ATOM 1235 N N . VAL A 1 169 ? 4.702 10.569 -22.646 1.00 95.38 169 VAL A N 1
ATOM 1236 C CA . VAL A 1 169 ? 3.384 11.228 -22.606 1.00 95.38 169 VAL A CA 1
ATOM 1237 C C . VAL A 1 169 ? 2.270 10.321 -23.134 1.00 95.38 169 VAL A C 1
ATOM 1239 O O . VAL A 1 169 ? 1.164 10.334 -22.590 1.00 95.38 169 VAL A O 1
ATOM 1242 N N . VAL A 1 170 ? 2.554 9.516 -24.161 1.00 95.56 170 VAL A N 1
ATOM 1243 C CA . VAL A 1 170 ? 1.562 8.632 -24.785 1.00 95.56 170 VAL A CA 1
ATOM 1244 C C . VAL A 1 170 ? 1.256 7.463 -23.856 1.00 95.56 170 VAL A C 1
ATOM 1246 O O . VAL A 1 170 ? 0.088 7.208 -23.551 1.00 95.56 170 VAL A O 1
ATOM 1249 N N . TRP A 1 171 ? 2.294 6.789 -23.352 1.00 94.69 171 TRP A N 1
ATOM 1250 C CA . TRP A 1 171 ? 2.115 5.671 -22.430 1.00 94.69 171 TRP A CA 1
ATOM 1251 C C . TRP A 1 171 ? 1.495 6.118 -21.105 1.00 94.69 171 TRP A C 1
ATOM 1253 O O . TRP A 1 171 ? 0.513 5.519 -20.659 1.00 94.69 171 TRP A O 1
ATOM 1263 N N . ALA A 1 172 ? 2.008 7.188 -20.493 1.00 95.38 172 ALA A N 1
ATOM 1264 C CA . ALA A 1 172 ? 1.489 7.704 -19.230 1.00 95.38 172 ALA A CA 1
ATOM 1265 C C . ALA A 1 172 ? 0.035 8.181 -19.370 1.00 95.38 172 ALA A C 1
ATOM 1267 O O . ALA A 1 172 ? -0.788 7.874 -18.509 1.00 95.38 172 ALA A O 1
ATOM 1268 N N . GLY A 1 173 ? -0.309 8.853 -20.478 1.00 95.56 173 GLY A N 1
ATOM 1269 C CA . GLY A 1 173 ? -1.665 9.343 -20.741 1.00 95.56 173 GLY A CA 1
ATOM 1270 C C . GLY A 1 173 ? -2.726 8.239 -20.795 1.00 95.56 173 GLY A C 1
ATOM 1271 O O . GLY A 1 173 ? -3.863 8.464 -20.390 1.00 95.56 173 GLY A O 1
ATOM 1272 N N . GLN A 1 174 ? -2.358 7.031 -21.229 1.00 95.12 174 GLN A N 1
ATOM 1273 C CA . GLN A 1 174 ? -3.253 5.866 -21.233 1.00 95.12 174 GLN A CA 1
ATOM 1274 C C . GLN A 1 174 ? -3.184 5.072 -19.920 1.00 95.12 174 GLN A C 1
ATOM 1276 O O . GLN A 1 174 ? -4.196 4.580 -19.414 1.00 95.12 174 GLN A O 1
ATOM 1281 N N . THR A 1 175 ? -1.988 4.955 -19.348 1.00 95.50 175 THR A N 1
ATOM 1282 C CA . THR A 1 175 ? -1.712 4.070 -18.212 1.00 95.50 175 THR A CA 1
ATOM 1283 C C . THR A 1 175 ? -2.192 4.654 -16.890 1.00 95.50 175 THR A C 1
ATOM 1285 O O . THR A 1 175 ? -2.810 3.942 -16.100 1.00 95.50 175 THR A O 1
ATOM 1288 N N . GLU A 1 176 ? -1.982 5.947 -16.645 1.00 96.25 176 GLU A N 1
ATOM 1289 C CA . GLU A 1 176 ? -2.425 6.609 -15.414 1.00 96.25 176 GLU A CA 1
ATOM 1290 C C . GLU A 1 176 ? -3.936 6.493 -15.166 1.00 96.25 176 GLU A C 1
ATOM 1292 O O . GLU A 1 176 ? -4.308 6.044 -14.075 1.00 96.25 176 GLU A O 1
ATOM 1297 N N . PRO A 1 177 ? -4.835 6.825 -16.121 1.00 96.12 177 PRO A N 1
ATOM 1298 C CA . PRO A 1 177 ? -6.270 6.665 -15.900 1.00 96.12 177 PRO A CA 1
ATOM 1299 C C . PRO A 1 177 ? -6.654 5.192 -15.753 1.00 96.12 177 PRO A C 1
ATOM 1301 O O . PRO A 1 177 ? -7.511 4.864 -14.928 1.00 96.12 177 PRO A O 1
ATOM 1304 N N . ALA A 1 178 ? -5.992 4.291 -16.490 1.00 95.31 178 ALA A N 1
ATOM 1305 C CA . ALA A 1 178 ? -6.233 2.866 -16.363 1.00 95.31 178 ALA A CA 1
ATOM 1306 C C . ALA A 1 178 ? -5.913 2.384 -14.942 1.00 95.31 178 ALA A C 1
ATOM 1308 O O . ALA A 1 178 ? -6.806 1.859 -14.276 1.00 95.31 178 ALA A O 1
ATOM 1309 N N . VAL A 1 179 ? -4.695 2.616 -14.447 1.00 94.81 179 VAL A N 1
ATOM 1310 C CA . VAL A 1 179 ? -4.253 2.246 -13.093 1.00 94.81 179 VAL A CA 1
ATOM 1311 C C . VAL A 1 179 ? -5.128 2.917 -12.032 1.00 94.81 179 VAL A C 1
ATOM 1313 O O . VAL A 1 179 ? -5.621 2.238 -11.127 1.00 94.81 179 VAL A O 1
ATOM 1316 N N . LYS A 1 180 ? -5.413 4.218 -12.176 1.00 95.06 180 LYS A N 1
ATOM 1317 C CA . LYS A 1 180 ? -6.261 4.973 -11.241 1.00 95.06 180 LYS A CA 1
ATOM 1318 C C . LYS A 1 180 ? -7.643 4.342 -11.100 1.00 95.06 180 LYS A C 1
ATOM 1320 O O . LYS A 1 180 ? -8.114 4.175 -9.979 1.00 95.06 180 LYS A O 1
ATOM 1325 N N . ALA A 1 181 ? -8.268 3.923 -12.202 1.00 94.31 181 ALA A N 1
ATOM 1326 C CA . ALA A 1 181 ? -9.569 3.259 -12.168 1.00 94.31 181 ALA A CA 1
ATOM 1327 C C . ALA A 1 181 ? -9.535 1.926 -11.396 1.00 94.31 181 ALA A C 1
ATOM 1329 O O . ALA A 1 181 ? -10.481 1.615 -10.673 1.00 94.31 181 ALA A O 1
ATOM 1330 N N . ARG A 1 182 ? -8.445 1.144 -11.486 1.00 92.56 182 ARG A N 1
ATOM 1331 C CA . ARG A 1 182 ? -8.326 -0.133 -10.752 1.00 92.56 182 ARG A CA 1
ATOM 1332 C C . ARG A 1 182 ? -8.216 0.114 -9.250 1.00 92.56 182 ARG A C 1
ATOM 1334 O O . ARG A 1 182 ? -8.941 -0.527 -8.494 1.00 92.56 182 ARG A O 1
ATOM 1341 N N . TYR A 1 183 ? -7.385 1.072 -8.840 1.00 92.88 183 TYR A N 1
ATOM 1342 C CA . TYR A 1 183 ? -7.249 1.461 -7.434 1.00 92.88 183 TYR A CA 1
ATOM 1343 C C . TYR A 1 183 ? -8.528 2.098 -6.878 1.00 92.88 183 TYR A C 1
ATOM 1345 O O . TYR A 1 183 ? -8.912 1.803 -5.747 1.00 92.88 183 TYR A O 1
ATOM 1353 N N . ALA A 1 184 ? -9.238 2.909 -7.668 1.00 92.81 184 ALA A N 1
ATOM 1354 C CA . ALA A 1 184 ? -10.482 3.559 -7.252 1.00 92.81 184 ALA A CA 1
ATOM 1355 C C . ALA A 1 184 ? -11.604 2.562 -6.904 1.00 92.81 184 ALA A C 1
ATOM 1357 O O . ALA A 1 184 ? -12.435 2.866 -6.053 1.00 92.81 184 ALA A O 1
ATOM 1358 N N . ARG A 1 185 ? -11.604 1.347 -7.477 1.00 91.38 185 ARG A N 1
ATOM 1359 C CA . ARG A 1 185 ? -12.535 0.271 -7.071 1.00 91.38 185 ARG A CA 1
ATOM 1360 C C . ARG A 1 185 ? -12.324 -0.191 -5.624 1.00 91.38 185 ARG A C 1
ATOM 1362 O O . ARG A 1 185 ? -13.231 -0.766 -5.038 1.00 91.38 185 ARG A O 1
ATOM 1369 N N . ILE A 1 186 ? -11.140 0.052 -5.062 1.00 89.12 186 ILE A N 1
ATOM 1370 C CA . ILE A 1 186 ? -10.749 -0.395 -3.721 1.00 89.12 186 ILE A CA 1
ATOM 1371 C C . ILE A 1 186 ? -10.789 0.762 -2.725 1.00 89.12 186 ILE A C 1
ATOM 1373 O O . ILE A 1 186 ? -11.368 0.639 -1.647 1.00 89.12 186 ILE A O 1
ATOM 1377 N N . VAL A 1 187 ? -10.171 1.893 -3.076 1.00 86.56 187 VAL A N 1
ATOM 1378 C CA . VAL A 1 187 ? -10.058 3.057 -2.178 1.00 86.56 187 VAL A CA 1
ATOM 1379 C C . VAL A 1 187 ? -11.227 4.040 -2.319 1.00 86.56 187 VAL A 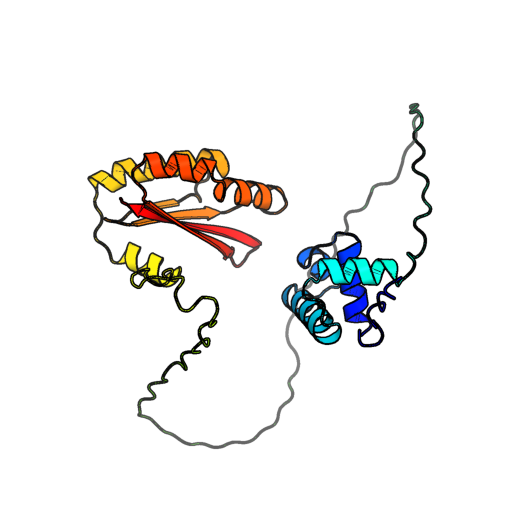C 1
ATOM 1381 O O . VAL A 1 187 ? -11.341 4.977 -1.530 1.00 86.56 187 VAL A O 1
ATOM 1384 N N . GLY A 1 188 ? -12.109 3.810 -3.295 1.00 83.31 188 GLY A N 1
ATOM 1385 C CA . GLY A 1 188 ? -13.182 4.714 -3.695 1.00 83.31 188 GLY A CA 1
ATOM 1386 C C . GLY A 1 188 ? -12.713 5.806 -4.668 1.00 83.31 188 GLY A C 1
ATOM 1387 O O . GLY A 1 188 ? -11.510 6.045 -4.817 1.00 83.31 188 GLY A O 1
ATOM 1388 N N . PRO A 1 189 ? -13.650 6.498 -5.342 1.00 73.75 189 PRO A N 1
ATOM 1389 C CA . PRO A 1 189 ? -13.336 7.705 -6.092 1.00 73.75 189 PRO A CA 1
ATOM 1390 C C . PRO A 1 189 ? -12.945 8.793 -5.091 1.00 73.75 189 PRO A C 1
ATOM 1392 O O . PRO A 1 189 ? -13.777 9.323 -4.360 1.00 73.75 189 PRO A O 1
ATOM 1395 N N . ASN A 1 190 ? -11.654 9.082 -5.001 1.00 68.56 190 ASN A N 1
ATOM 1396 C CA . ASN A 1 190 ? -11.130 10.074 -4.077 1.00 68.56 190 ASN A CA 1
ATOM 1397 C C . ASN A 1 190 ? -10.154 10.978 -4.829 1.00 68.56 190 ASN A C 1
ATOM 1399 O O . ASN A 1 190 ? -9.258 10.490 -5.519 1.00 68.56 190 ASN A O 1
ATOM 1403 N N . GLU A 1 191 ? -10.303 12.292 -4.670 1.00 72.75 191 GLU A N 1
ATOM 1404 C CA . GLU A 1 191 ? -9.388 13.296 -5.227 1.00 72.75 191 GLU A CA 1
ATOM 1405 C C . GLU A 1 191 ? -7.944 13.106 -4.738 1.00 72.75 191 GLU A C 1
ATOM 1407 O O . GLU A 1 191 ? -6.991 13.502 -5.405 1.00 72.75 191 GLU A O 1
ATOM 1412 N N . THR A 1 192 ? -7.766 12.439 -3.595 1.00 82.12 192 THR A N 1
ATOM 1413 C CA . THR A 1 192 ? -6.446 12.132 -3.033 1.00 82.12 192 THR A CA 1
ATOM 1414 C C . THR A 1 192 ? -5.744 10.942 -3.690 1.00 82.12 192 THR A C 1
ATOM 1416 O O . THR A 1 192 ? -4.548 10.773 -3.453 1.00 82.12 192 THR A O 1
ATOM 1419 N N . LEU A 1 193 ? -6.435 10.143 -4.520 1.00 92.19 193 LEU A N 1
ATOM 1420 C CA . LEU A 1 193 ? -5.805 9.081 -5.306 1.00 92.19 193 LEU A CA 1
ATOM 1421 C C . LEU A 1 193 ? -5.103 9.688 -6.525 1.00 92.19 193 LEU A C 1
ATOM 1423 O O . LEU A 1 193 ? -5.737 10.182 -7.465 1.00 92.19 193 LEU A O 1
ATOM 1427 N N . ARG A 1 194 ? -3.776 9.604 -6.518 1.00 93.94 194 ARG A N 1
ATOM 1428 C CA . ARG A 1 194 ? -2.894 10.120 -7.560 1.00 93.94 194 ARG A CA 1
ATOM 1429 C C . ARG A 1 194 ? -2.102 8.980 -8.174 1.00 93.94 194 ARG A C 1
ATOM 1431 O O . ARG A 1 194 ? -1.596 8.123 -7.460 1.00 93.94 194 ARG A O 1
ATOM 1438 N N . VAL A 1 195 ? -2.006 8.997 -9.498 1.00 95.62 195 VAL A N 1
ATOM 1439 C CA . VAL A 1 195 ? -1.125 8.117 -10.262 1.00 95.62 195 VAL A CA 1
ATOM 1440 C C . VAL A 1 195 ? -0.223 9.015 -11.087 1.00 95.62 195 VAL A C 1
ATOM 1442 O O . VAL A 1 195 ? -0.726 9.903 -11.767 1.00 95.62 195 VAL A O 1
ATOM 1445 N N . THR A 1 196 ? 1.087 8.836 -10.965 1.00 96.31 196 THR A N 1
ATOM 1446 C CA . THR A 1 196 ? 2.096 9.573 -11.732 1.00 96.31 196 THR A CA 1
ATOM 1447 C C . THR A 1 196 ? 3.046 8.574 -12.370 1.00 96.31 196 THR A C 1
ATOM 1449 O O . THR A 1 196 ? 3.696 7.822 -11.655 1.00 96.31 196 THR A O 1
ATOM 1452 N N . CYS A 1 197 ? 3.142 8.575 -13.691 1.00 96.19 197 CYS A N 1
ATOM 1453 C CA . CYS A 1 197 ? 4.042 7.728 -14.463 1.00 96.19 197 CYS A CA 1
ATOM 1454 C C . CYS A 1 197 ? 5.128 8.557 -15.158 1.00 96.19 197 CYS A C 1
ATOM 1456 O O . CYS A 1 197 ? 4.851 9.638 -15.687 1.00 96.19 197 CYS A O 1
ATOM 1458 N N . GLY A 1 198 ? 6.358 8.053 -15.170 1.00 95.06 198 GLY A N 1
ATOM 1459 C CA . GLY A 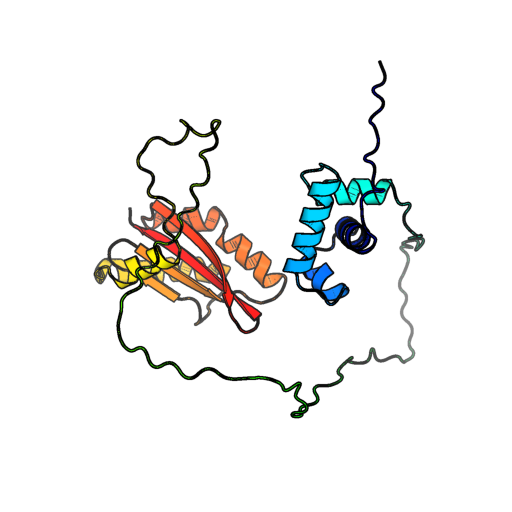1 198 ? 7.431 8.552 -16.024 1.00 95.06 198 GLY A CA 1
ATOM 1460 C C . GLY A 1 198 ? 7.569 7.673 -17.266 1.00 95.06 198 GLY A C 1
ATOM 1461 O O . GLY A 1 198 ? 6.564 7.340 -17.892 1.00 95.06 198 GLY A O 1
ATOM 1462 N N . ALA A 1 199 ? 8.787 7.323 -17.665 1.00 93.69 199 ALA A N 1
ATOM 1463 C CA . ALA A 1 199 ? 9.039 6.429 -18.795 1.00 93.69 199 ALA A CA 1
ATOM 1464 C C . ALA A 1 199 ? 8.958 4.948 -18.400 1.00 93.69 199 ALA A C 1
ATOM 1466 O O . ALA A 1 199 ? 8.510 4.120 -19.201 1.00 93.69 199 ALA A O 1
ATOM 1467 N N . THR A 1 200 ? 9.395 4.611 -17.181 1.00 91.81 200 THR A N 1
ATOM 1468 C CA . THR A 1 200 ? 9.587 3.215 -16.753 1.00 91.81 200 THR A CA 1
ATOM 1469 C C . THR A 1 200 ? 8.916 2.879 -15.425 1.00 91.81 200 THR A C 1
ATOM 1471 O O . THR A 1 200 ? 8.716 1.699 -15.119 1.00 91.81 200 THR A O 1
ATOM 1474 N N . LEU A 1 201 ? 8.537 3.887 -14.639 1.00 92.94 201 LEU A N 1
ATOM 1475 C CA . LEU A 1 201 ? 7.982 3.718 -13.306 1.00 92.94 201 LEU A CA 1
ATOM 1476 C C . LEU A 1 201 ? 6.660 4.481 -13.173 1.00 92.94 201 LEU A C 1
ATOM 1478 O O . LEU A 1 201 ? 6.483 5.562 -13.729 1.00 92.94 201 LEU A O 1
ATOM 1482 N N . CYS A 1 202 ? 5.729 3.928 -12.403 1.00 94.81 202 CYS A N 1
ATOM 1483 C CA . CYS A 1 202 ? 4.521 4.623 -11.972 1.00 94.81 202 CYS A CA 1
ATOM 1484 C C . CYS A 1 202 ? 4.423 4.619 -10.449 1.00 94.81 202 CYS A C 1
ATOM 1486 O O . CYS A 1 202 ? 4.551 3.569 -9.832 1.00 94.81 202 CYS A O 1
ATOM 1488 N N . GLU A 1 203 ? 4.139 5.767 -9.848 1.00 94.31 203 GLU A N 1
ATOM 1489 C CA . GLU A 1 203 ? 3.771 5.931 -8.442 1.00 94.31 203 GLU A CA 1
ATOM 1490 C C . GLU A 1 203 ? 2.254 6.048 -8.325 1.00 94.31 203 GLU A C 1
ATOM 1492 O O . GLU A 1 203 ? 1.625 6.869 -8.993 1.00 94.31 203 GLU A O 1
ATOM 1497 N N . VAL A 1 204 ? 1.667 5.257 -7.436 1.00 94.50 204 VAL A N 1
ATOM 1498 C CA . VAL A 1 204 ? 0.277 5.354 -7.007 1.00 94.50 204 VAL A CA 1
ATOM 1499 C C . VAL A 1 204 ? 0.273 5.750 -5.542 1.00 94.50 204 VAL A C 1
ATOM 1501 O O . VAL A 1 204 ? 0.732 4.988 -4.695 1.00 94.50 204 VAL A O 1
ATOM 1504 N N . ALA A 1 205 ? -0.267 6.921 -5.234 1.00 92.19 205 ALA A N 1
ATOM 1505 C CA . ALA A 1 205 ? -0.372 7.425 -3.874 1.00 92.19 205 ALA A CA 1
ATOM 1506 C C . ALA A 1 205 ? -1.828 7.729 -3.528 1.00 92.19 205 ALA A C 1
ATOM 1508 O O . ALA A 1 205 ? -2.568 8.286 -4.340 1.00 92.19 205 ALA A O 1
ATOM 1509 N N . GLY A 1 206 ? -2.245 7.400 -2.311 1.00 90.25 206 GLY A N 1
ATOM 1510 C CA . GLY A 1 206 ? -3.602 7.675 -1.856 1.00 90.25 206 GLY A CA 1
ATOM 1511 C C . GLY A 1 206 ? -3.720 7.727 -0.343 1.00 90.25 206 GLY A C 1
ATOM 1512 O O . GLY A 1 206 ? -2.841 7.274 0.387 1.00 90.25 206 GLY A O 1
ATOM 1513 N N . VAL A 1 207 ? -4.826 8.295 0.131 1.00 87.94 207 VAL A N 1
ATOM 1514 C CA . VAL A 1 207 ? -5.151 8.358 1.558 1.00 87.94 207 VAL A CA 1
ATOM 1515 C C . VAL A 1 207 ? -6.149 7.257 1.893 1.00 87.94 207 VAL A C 1
ATOM 1517 O O . VAL A 1 207 ? -7.173 7.110 1.226 1.00 87.94 207 VAL A O 1
ATOM 1520 N N . LEU A 1 208 ? -5.864 6.499 2.945 1.00 84.44 208 LEU A N 1
ATOM 1521 C CA . LEU A 1 208 ? -6.763 5.495 3.496 1.00 84.44 208 LEU A CA 1
ATOM 1522 C C . LEU A 1 208 ? -7.687 6.127 4.547 1.00 84.44 208 LEU A C 1
ATOM 1524 O O . LEU A 1 208 ? -7.264 7.028 5.281 1.00 84.44 208 LEU A O 1
ATOM 1528 N N . PRO A 1 209 ? -8.939 5.649 4.660 1.00 81.94 209 PRO A N 1
ATOM 1529 C CA . PRO A 1 209 ? -9.817 6.045 5.754 1.00 81.94 209 PRO A CA 1
ATOM 1530 C C . PRO A 1 209 ? -9.235 5.611 7.108 1.00 81.94 209 PRO A C 1
ATOM 1532 O O . PRO A 1 209 ? -8.434 4.684 7.188 1.00 81.94 209 PRO A O 1
ATOM 1535 N N . GLU A 1 210 ? -9.635 6.272 8.191 1.00 80.50 210 GLU A N 1
ATOM 1536 C CA . GLU A 1 210 ? -9.234 5.863 9.541 1.00 80.50 210 GLU A CA 1
ATOM 1537 C C . GLU A 1 210 ? -10.023 4.625 10.015 1.00 80.50 210 GLU A C 1
ATOM 1539 O O . GLU A 1 210 ? -11.084 4.287 9.482 1.00 80.50 210 GLU A O 1
ATOM 1544 N N . GLY A 1 211 ? -9.506 3.943 11.040 1.00 80.06 211 GLY A N 1
ATOM 1545 C CA . GLY A 1 211 ? -10.178 2.804 11.676 1.00 80.06 211 GLY A CA 1
ATOM 1546 C C . GLY A 1 211 ? -10.173 1.517 10.843 1.00 80.06 211 GLY A C 1
ATOM 1547 O O . GLY A 1 211 ? -9.316 1.314 9.981 1.00 80.06 211 GLY A O 1
ATOM 1548 N N . GLU A 1 212 ? -11.128 0.625 11.117 1.00 78.81 212 GLU A N 1
ATOM 1549 C CA . GLU A 1 212 ? -11.203 -0.708 10.496 1.00 78.81 212 GLU A CA 1
ATOM 1550 C C . GLU A 1 212 ? -11.362 -0.656 8.978 1.00 78.81 212 GLU A C 1
ATOM 1552 O O . GLU A 1 212 ? -10.750 -1.452 8.262 1.00 78.81 212 GLU A O 1
ATOM 1557 N N . LYS A 1 213 ? -12.115 0.331 8.474 1.00 84.12 213 LYS A N 1
ATOM 1558 C CA . LYS A 1 213 ? -12.272 0.558 7.034 1.00 84.12 213 LYS A CA 1
ATOM 1559 C C . LYS A 1 213 ? -10.915 0.794 6.370 1.00 84.12 213 LYS A C 1
ATOM 1561 O O . LYS A 1 213 ? -10.656 0.226 5.318 1.00 84.12 213 LYS A O 1
ATOM 1566 N N . GLY A 1 214 ? -10.024 1.554 7.013 1.00 82.75 214 GLY A N 1
ATOM 1567 C CA . GLY A 1 214 ? -8.655 1.777 6.544 1.00 82.75 214 GLY A CA 1
ATOM 1568 C C . GLY A 1 214 ? -7.840 0.500 6.442 1.00 82.75 214 GLY A C 1
ATOM 1569 O O . GLY A 1 214 ? -7.188 0.258 5.430 1.00 82.75 214 GLY A O 1
ATOM 1570 N N . SER A 1 215 ? -7.909 -0.344 7.471 1.00 79.88 215 SER A N 1
ATOM 1571 C CA . SER A 1 215 ? -7.216 -1.634 7.493 1.00 79.88 215 SER A CA 1
ATOM 1572 C C . SER A 1 215 ? -7.760 -2.614 6.450 1.00 79.88 215 SER A C 1
ATOM 1574 O O . SER A 1 215 ? -6.980 -3.328 5.824 1.00 79.88 215 SER A O 1
ATOM 1576 N N . ALA A 1 216 ? -9.077 -2.641 6.230 1.00 82.94 216 ALA A N 1
ATOM 1577 C CA . ALA A 1 216 ? -9.696 -3.458 5.190 1.00 82.94 216 ALA A CA 1
ATOM 1578 C C . ALA A 1 216 ? -9.311 -2.970 3.784 1.00 82.94 216 ALA A C 1
ATOM 1580 O O . ALA A 1 216 ? -8.884 -3.771 2.952 1.00 82.94 216 ALA A O 1
ATOM 1581 N N . THR A 1 217 ? -9.375 -1.655 3.540 1.00 86.56 217 THR A N 1
ATOM 1582 C CA . THR A 1 217 ? -8.923 -1.047 2.282 1.00 86.56 217 THR A CA 1
ATOM 1583 C C . THR A 1 217 ? -7.444 -1.333 2.040 1.00 86.56 217 THR A C 1
ATOM 1585 O O . THR A 1 217 ? -7.080 -1.726 0.938 1.00 86.56 217 THR A O 1
ATOM 1588 N N . LEU A 1 218 ? -6.594 -1.220 3.063 1.00 83.88 218 LEU A N 1
ATOM 1589 C CA . LEU A 1 218 ? -5.173 -1.540 2.955 1.00 83.88 218 LEU A CA 1
ATOM 1590 C C . LEU A 1 218 ? -4.937 -2.986 2.498 1.00 83.88 218 LEU A C 1
ATOM 1592 O O . LEU A 1 218 ? -4.209 -3.211 1.535 1.00 83.88 218 LEU A O 1
ATOM 1596 N N . LYS A 1 219 ? -5.590 -3.958 3.145 1.00 82.19 219 LYS A N 1
ATOM 1597 C CA . LYS A 1 219 ? -5.499 -5.372 2.747 1.00 82.19 219 LYS A CA 1
ATOM 1598 C C . LYS A 1 219 ? -5.954 -5.586 1.306 1.00 82.19 219 LYS A C 1
ATOM 1600 O O . LYS A 1 219 ? -5.341 -6.361 0.583 1.00 82.19 219 LYS A O 1
ATOM 1605 N N . ALA A 1 220 ? -7.008 -4.893 0.883 1.00 85.75 220 ALA A N 1
ATOM 1606 C CA . ALA A 1 220 ? -7.506 -4.981 -0.482 1.00 85.75 220 ALA A CA 1
ATOM 1607 C C . ALA A 1 220 ? -6.531 -4.369 -1.507 1.00 85.75 220 ALA A C 1
ATOM 1609 O O . ALA A 1 220 ? -6.385 -4.918 -2.595 1.00 85.75 220 ALA A O 1
ATOM 1610 N N . VAL A 1 221 ? -5.825 -3.286 -1.161 1.00 85.19 221 VAL A N 1
ATOM 1611 C CA . VAL A 1 221 ? -4.773 -2.703 -2.015 1.00 85.19 221 VAL A CA 1
ATOM 1612 C C . VAL A 1 221 ? -3.526 -3.598 -2.073 1.00 85.19 221 VAL A C 1
ATOM 1614 O O . VAL A 1 221 ? -2.844 -3.638 -3.086 1.00 85.19 221 VAL A O 1
ATOM 1617 N N . GLN A 1 222 ? -3.241 -4.366 -1.025 1.00 81.44 222 GLN A N 1
ATOM 1618 C CA . GLN A 1 222 ? -2.149 -5.348 -1.015 1.00 81.44 222 GLN A CA 1
ATOM 1619 C C . GLN A 1 222 ? -2.552 -6.711 -1.606 1.00 81.44 222 GLN A C 1
ATOM 1621 O O . GLN A 1 222 ? -1.767 -7.656 -1.584 1.00 81.44 222 GLN A O 1
ATOM 1626 N N . ASN A 1 223 ? -3.789 -6.854 -2.088 1.00 82.12 223 ASN A N 1
ATOM 1627 C CA . ASN A 1 223 ? -4.317 -8.144 -2.506 1.00 82.12 223 ASN A CA 1
ATOM 1628 C C . ASN A 1 223 ? -3.755 -8.582 -3.869 1.00 82.12 223 ASN A C 1
ATOM 1630 O O . ASN A 1 223 ? -3.648 -7.793 -4.810 1.00 82.12 223 ASN A O 1
ATOM 1634 N N . HIS A 1 224 ? -3.541 -9.890 -4.011 1.00 75.12 224 HIS A N 1
ATOM 1635 C CA . HIS A 1 224 ? -3.146 -10.554 -5.249 1.00 75.12 224 HIS A CA 1
ATOM 1636 C C . HIS A 1 224 ? -4.088 -10.255 -6.429 1.00 75.12 224 HIS A C 1
ATOM 1638 O O . HIS A 1 224 ? -3.646 -10.173 -7.571 1.00 75.12 224 HIS A O 1
ATOM 1644 N N . ALA A 1 225 ? -5.385 -10.043 -6.177 1.00 82.62 225 ALA A N 1
ATOM 1645 C CA . ALA A 1 225 ? -6.338 -9.690 -7.233 1.00 82.62 225 ALA A CA 1
ATOM 1646 C C . ALA A 1 225 ? -6.024 -8.334 -7.893 1.00 82.62 225 ALA A C 1
ATOM 1648 O O . ALA A 1 225 ? -6.080 -8.222 -9.117 1.00 82.62 225 ALA A O 1
ATOM 1649 N N . LEU A 1 226 ? -5.649 -7.315 -7.104 1.00 86.44 226 LEU A N 1
ATOM 1650 C CA . LEU A 1 226 ? -5.228 -6.026 -7.657 1.00 86.44 226 LEU A CA 1
ATOM 1651 C C . LEU A 1 226 ? -3.916 -6.185 -8.431 1.00 86.44 226 LEU A C 1
ATOM 1653 O O . LEU A 1 226 ? -3.804 -5.674 -9.541 1.00 86.44 226 LEU A O 1
ATOM 1657 N N . TYR A 1 227 ? -2.962 -6.940 -7.884 1.00 84.56 227 TYR A N 1
ATOM 1658 C CA . TYR A 1 227 ? -1.694 -7.229 -8.552 1.00 84.56 227 TYR A CA 1
ATOM 1659 C C . TYR A 1 227 ? -1.898 -7.897 -9.923 1.00 84.56 227 TYR A C 1
ATOM 1661 O O . TYR A 1 227 ? -1.365 -7.441 -10.937 1.00 84.56 227 TYR A O 1
ATOM 1669 N N . ALA A 1 228 ? -2.743 -8.927 -9.993 1.00 84.56 228 ALA A N 1
ATOM 1670 C CA . ALA A 1 228 ? -3.088 -9.602 -11.242 1.00 84.56 228 ALA A CA 1
ATOM 1671 C C . ALA A 1 228 ? -3.761 -8.658 -12.258 1.00 84.56 228 ALA A C 1
ATOM 1673 O O . ALA A 1 228 ? -3.527 -8.761 -13.461 1.00 84.56 228 ALA A O 1
ATOM 1674 N N . ASP A 1 229 ? -4.582 -7.715 -11.798 1.00 89.19 229 ASP A N 1
ATOM 1675 C CA . ASP A 1 229 ? -5.229 -6.738 -12.675 1.00 89.19 229 ASP A CA 1
ATOM 1676 C C . ASP A 1 229 ? -4.268 -5.661 -13.190 1.00 89.19 229 ASP A C 1
ATOM 1678 O O . ASP A 1 229 ? -4.385 -5.246 -14.345 1.00 89.19 229 ASP A O 1
ATOM 1682 N N . ILE A 1 230 ? -3.312 -5.213 -12.372 1.00 90.69 230 ILE A N 1
ATOM 1683 C CA . ILE A 1 230 ? -2.308 -4.228 -12.793 1.00 90.69 230 ILE A CA 1
ATOM 1684 C C . ILE A 1 230 ? -1.267 -4.869 -13.717 1.00 90.69 230 ILE A C 1
ATOM 1686 O O . ILE A 1 230 ? -0.911 -4.281 -14.731 1.00 90.69 230 ILE A O 1
ATOM 1690 N N . THR A 1 231 ? -0.827 -6.101 -13.465 1.00 87.62 231 THR A N 1
ATOM 1691 C CA . THR A 1 231 ? 0.146 -6.792 -14.337 1.00 87.62 231 THR A CA 1
ATOM 1692 C C . THR A 1 231 ? -0.362 -7.023 -15.767 1.00 87.62 231 THR A C 1
ATOM 1694 O O . THR A 1 231 ? 0.451 -7.021 -16.698 1.00 87.62 231 THR A O 1
ATOM 1697 N N . LYS A 1 232 ? -1.686 -7.132 -15.973 1.00 90.19 232 LYS A N 1
ATOM 1698 C CA . LYS A 1 232 ? -2.331 -7.140 -17.305 1.00 90.19 232 LYS A CA 1
ATOM 1699 C C . LYS A 1 232 ? -2.157 -5.825 -18.074 1.00 90.19 232 LYS A C 1
ATOM 1701 O O . LYS A 1 232 ? -2.285 -5.825 -19.292 1.00 90.19 232 LYS A O 1
ATOM 1706 N N . LEU A 1 233 ? -1.850 -4.722 -17.389 1.00 89.88 233 LEU A N 1
ATOM 1707 C CA . LEU A 1 233 ? -1.514 -3.430 -18.002 1.00 89.88 233 LEU A CA 1
ATOM 1708 C C . LEU A 1 233 ? -0.033 -3.329 -18.408 1.00 89.88 233 LEU A C 1
ATOM 1710 O O . LEU A 1 233 ? 0.409 -2.262 -18.820 1.00 89.88 233 LEU A O 1
ATOM 1714 N N . GLY A 1 234 ? 0.741 -4.414 -18.289 1.00 89.62 234 GLY A N 1
ATOM 1715 C CA . GLY A 1 234 ? 2.151 -4.432 -18.681 1.00 89.62 234 GLY A CA 1
ATOM 1716 C C . GLY A 1 234 ? 3.120 -4.041 -17.563 1.00 89.62 234 GLY A C 1
ATOM 1717 O O . GLY A 1 234 ? 4.184 -3.509 -17.848 1.00 89.62 234 GLY A O 1
ATOM 1718 N N . PHE A 1 235 ? 2.785 -4.309 -16.297 1.00 89.31 235 PHE A N 1
ATOM 1719 C CA . PHE A 1 235 ? 3.693 -4.095 -15.160 1.00 89.31 235 PHE A CA 1
ATOM 1720 C C . PHE A 1 235 ? 4.331 -5.403 -14.669 1.00 89.31 235 PHE A C 1
ATOM 1722 O O . PHE A 1 235 ? 3.702 -6.462 -14.734 1.00 89.31 235 PHE A O 1
ATOM 1729 N N . ALA A 1 236 ? 5.587 -5.335 -14.214 1.00 77.19 236 ALA A N 1
ATOM 1730 C CA . ALA A 1 236 ? 6.418 -6.488 -13.841 1.00 77.19 236 ALA A CA 1
ATOM 1731 C C . ALA A 1 236 ? 6.444 -6.773 -12.333 1.00 77.19 236 ALA A C 1
ATOM 1733 O O . ALA A 1 236 ? 6.423 -7.925 -11.913 1.00 77.19 236 ALA A O 1
ATOM 1734 N N . SER A 1 237 ? 6.515 -5.725 -11.518 1.00 67.88 237 SER A N 1
ATOM 1735 C CA . SER A 1 237 ? 6.674 -5.827 -10.067 1.00 67.88 237 SER A CA 1
ATOM 1736 C C . SER A 1 237 ? 6.222 -4.537 -9.409 1.00 67.88 237 SER A C 1
ATOM 1738 O O . SER A 1 237 ? 6.400 -3.466 -10.008 1.00 67.88 237 SER A O 1
ATOM 1740 N N . ASP A 1 238 ? 5.755 -4.633 -8.168 1.00 68.94 238 ASP A N 1
ATOM 1741 C CA . ASP A 1 238 ? 5.498 -3.479 -7.326 1.00 68.94 238 ASP A CA 1
ATOM 1742 C C . ASP A 1 238 ? 6.312 -3.444 -6.033 1.00 68.94 238 ASP A C 1
ATOM 1744 O O . ASP A 1 238 ? 6.704 -4.470 -5.482 1.00 68.94 238 ASP A O 1
ATOM 1748 N N . LEU A 1 239 ? 6.569 -2.226 -5.552 1.00 63.56 239 LEU A N 1
ATOM 1749 C CA . LEU A 1 239 ? 6.934 -1.978 -4.161 1.00 63.56 239 LEU A CA 1
ATOM 1750 C C . LEU A 1 239 ? 5.790 -1.209 -3.509 1.00 63.56 239 LEU A C 1
ATOM 1752 O O . LEU A 1 239 ? 5.472 -0.098 -3.933 1.00 63.56 239 LEU A O 1
ATOM 1756 N N . PHE A 1 240 ? 5.193 -1.782 -2.469 1.00 69.62 240 PHE A N 1
ATOM 1757 C CA . PHE A 1 240 ? 4.080 -1.188 -1.740 1.00 69.62 240 PHE A CA 1
ATOM 1758 C C . PHE A 1 240 ? 4.483 -0.837 -0.304 1.00 69.62 240 PHE A C 1
ATOM 1760 O O . PHE A 1 240 ? 4.924 -1.706 0.446 1.00 69.62 240 PHE A O 1
ATOM 1767 N N . THR A 1 241 ? 4.242 0.407 0.113 1.00 63.03 241 THR A N 1
ATOM 1768 C CA . THR A 1 241 ? 4.449 0.855 1.496 1.00 63.03 241 THR A CA 1
ATOM 1769 C C . THR A 1 241 ? 3.290 1.719 1.984 1.00 63.03 241 THR A C 1
ATOM 1771 O O . THR A 1 241 ? 2.711 2.511 1.243 1.00 63.03 241 THR A O 1
ATOM 1774 N N . VAL A 1 242 ? 2.986 1.615 3.277 1.00 61.50 242 VAL A N 1
ATOM 1775 C CA . VAL A 1 242 ? 2.099 2.539 3.992 1.00 61.50 242 VAL A CA 1
ATOM 1776 C C . VAL A 1 242 ? 2.929 3.422 4.902 1.00 61.50 242 VAL A C 1
ATOM 1778 O O . VAL A 1 242 ? 3.743 2.922 5.676 1.00 61.50 242 VAL A O 1
ATOM 1781 N N . THR A 1 243 ? 2.688 4.724 4.854 1.00 60.56 243 THR A N 1
ATOM 1782 C CA . THR A 1 243 ? 3.252 5.694 5.787 1.00 60.56 243 THR A CA 1
ATOM 1783 C C . THR A 1 243 ? 2.117 6.406 6.523 1.00 60.56 243 THR A C 1
ATOM 1785 O O . THR A 1 243 ? 1.052 6.684 5.974 1.00 60.56 243 THR A O 1
ATOM 1788 N N . SER A 1 244 ? 2.297 6.679 7.813 1.00 56.09 244 SER A N 1
ATOM 1789 C CA . SER A 1 244 ? 1.361 7.537 8.545 1.00 56.09 244 SER A CA 1
ATOM 1790 C C . SER A 1 244 ? 1.765 8.986 8.312 1.00 56.09 244 SER A C 1
ATOM 1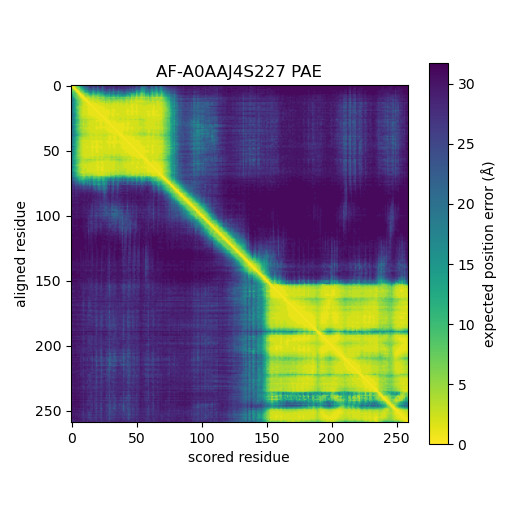792 O O . SER A 1 244 ? 2.888 9.356 8.643 1.00 56.09 244 SER A O 1
ATOM 1794 N N . ALA A 1 245 ? 0.868 9.816 7.782 1.00 56.59 245 ALA A N 1
ATOM 1795 C CA . ALA A 1 245 ? 1.111 11.251 7.721 1.00 56.59 245 ALA A CA 1
ATOM 1796 C C . ALA A 1 245 ? 0.911 11.891 9.106 1.00 56.59 245 ALA A C 1
ATOM 1798 O O . ALA A 1 245 ? 0.099 11.430 9.920 1.00 56.59 245 ALA A O 1
ATOM 1799 N N . GLU A 1 246 ? 1.608 13.001 9.359 1.00 50.53 246 GLU A N 1
ATOM 1800 C CA . GLU A 1 246 ? 1.257 13.926 10.436 1.00 50.53 246 GLU A CA 1
ATOM 1801 C C . GLU A 1 246 ? -0.210 14.345 10.232 1.00 50.53 246 GLU A C 1
ATOM 1803 O O . GLU A 1 246 ? -0.584 14.779 9.142 1.00 50.53 246 GLU A O 1
ATOM 1808 N N . ARG A 1 247 ? -1.057 14.202 11.264 1.00 51.38 247 ARG A N 1
ATOM 1809 C CA . ARG A 1 247 ? -2.535 14.384 11.249 1.00 51.38 247 ARG A CA 1
ATOM 1810 C C . ARG A 1 247 ? -3.399 13.134 10.988 1.00 51.38 247 ARG A C 1
ATOM 1812 O O . ARG A 1 247 ? -4.447 13.253 10.361 1.00 51.38 247 ARG A O 1
ATOM 1819 N N . LYS A 1 248 ? -3.025 11.966 11.533 1.00 62.59 248 LYS A N 1
ATOM 1820 C CA . LYS A 1 248 ? -3.869 10.744 11.667 1.00 62.59 248 LYS A CA 1
ATOM 1821 C C . LYS A 1 248 ? -4.328 10.059 10.368 1.00 62.59 248 LYS A C 1
ATOM 1823 O O . LYS A 1 248 ? -4.938 8.995 10.425 1.00 62.59 248 LYS A O 1
ATOM 1828 N N . LYS A 1 249 ? -3.975 10.599 9.204 1.00 69.75 249 LYS A N 1
ATOM 1829 C CA . LYS A 1 249 ? -4.287 10.006 7.903 1.00 69.75 249 LYS A CA 1
ATOM 1830 C C . LYS A 1 249 ? -3.206 9.004 7.513 1.00 69.75 249 LYS A C 1
ATOM 1832 O O . LYS A 1 249 ? -2.028 9.350 7.441 1.00 69.75 249 LYS A O 1
ATOM 1837 N N . LEU A 1 250 ? -3.613 7.769 7.241 1.00 79.38 250 LEU A N 1
ATOM 1838 C CA . LEU A 1 250 ? -2.730 6.769 6.651 1.00 79.38 250 LEU A CA 1
ATOM 1839 C C . LEU A 1 250 ? -2.617 7.050 5.155 1.00 79.38 250 LEU A C 1
ATOM 1841 O O . LEU A 1 250 ? -3.625 7.169 4.463 1.00 79.38 250 LEU A O 1
ATOM 1845 N N . VAL A 1 251 ? -1.394 7.170 4.662 1.00 84.75 251 VAL A N 1
ATOM 1846 C CA . VAL A 1 251 ? -1.088 7.323 3.244 1.00 84.75 251 VAL A CA 1
ATOM 1847 C C . VAL A 1 251 ? -0.463 6.023 2.779 1.00 84.75 251 VAL A C 1
ATOM 1849 O O . VAL A 1 251 ? 0.367 5.439 3.467 1.00 84.75 251 VAL A O 1
ATOM 1852 N N . PHE A 1 252 ? -0.858 5.546 1.611 1.00 86.62 252 PHE A N 1
ATOM 1853 C CA . PHE A 1 252 ? -0.137 4.468 0.954 1.00 86.62 252 PHE A CA 1
ATOM 1854 C C . PHE A 1 252 ? 0.540 4.996 -0.298 1.00 86.62 252 PHE A C 1
ATOM 1856 O O . PHE A 1 252 ? 0.046 5.928 -0.939 1.00 86.62 252 PHE A O 1
ATOM 1863 N N . VAL A 1 253 ? 1.662 4.373 -0.631 1.00 89.19 253 VAL A N 1
ATOM 1864 C CA . VAL A 1 253 ? 2.398 4.593 -1.866 1.00 89.19 253 VAL A CA 1
ATOM 1865 C C . VAL A 1 253 ? 2.772 3.233 -2.442 1.00 89.19 253 VAL A C 1
ATOM 1867 O O . VAL A 1 253 ? 3.262 2.357 -1.732 1.00 89.19 253 VAL A O 1
ATOM 1870 N N . SER A 1 254 ? 2.522 3.052 -3.731 1.00 89.75 254 SER A N 1
ATOM 1871 C CA . SER A 1 254 ? 2.846 1.849 -4.487 1.00 89.75 254 SER A CA 1
ATOM 1872 C C . SER A 1 254 ? 3.578 2.246 -5.758 1.00 89.75 254 SER A C 1
ATOM 1874 O O . SER A 1 254 ? 3.134 3.150 -6.458 1.00 89.75 254 SER A O 1
ATOM 1876 N N . TYR A 1 255 ? 4.689 1.588 -6.056 1.00 90.38 255 TYR A N 1
ATOM 1877 C CA . TYR A 1 255 ? 5.456 1.816 -7.273 1.00 90.38 255 TYR A CA 1
ATOM 1878 C C . TYR A 1 255 ? 5.335 0.621 -8.193 1.00 90.38 255 TYR A C 1
ATOM 1880 O O . TYR A 1 255 ? 5.591 -0.481 -7.737 1.00 90.38 255 TYR A O 1
ATOM 1888 N N . TRP A 1 256 ? 5.036 0.836 -9.470 1.00 92.06 256 TRP A N 1
ATOM 1889 C CA . 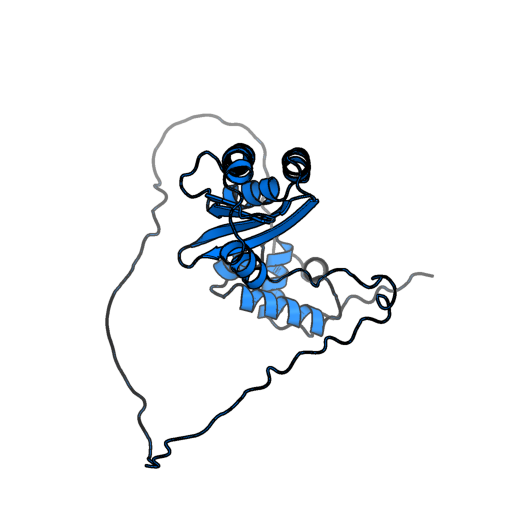TRP A 1 256 ? 4.910 -0.211 -10.481 1.00 92.06 256 TRP A CA 1
ATOM 1890 C C . TRP A 1 256 ? 5.916 -0.008 -11.601 1.00 92.06 256 TRP A C 1
ATOM 1892 O O . TRP A 1 256 ? 5.956 1.061 -12.213 1.00 92.06 256 TRP A O 1
ATOM 1902 N N . ARG A 1 257 ? 6.708 -1.040 -11.899 1.00 91.31 257 ARG A N 1
ATOM 1903 C CA . ARG A 1 257 ? 7.684 -1.004 -12.996 1.00 91.31 257 ARG A CA 1
ATOM 1904 C C . ARG A 1 257 ? 7.068 -1.504 -14.297 1.00 91.31 257 ARG A C 1
ATOM 1906 O O . ARG A 1 257 ? 6.499 -2.599 -14.317 1.00 91.31 257 ARG A O 1
ATOM 1913 N N . ARG A 1 258 ? 7.199 -0.716 -15.363 1.00 90.88 258 ARG A N 1
ATOM 1914 C CA . ARG A 1 258 ? 6.835 -1.094 -16.733 1.00 90.88 258 ARG A CA 1
ATOM 1915 C C . ARG A 1 258 ? 7.647 -2.325 -17.171 1.00 90.88 258 ARG A C 1
ATOM 1917 O O . ARG A 1 258 ? 8.829 -2.415 -16.840 1.00 90.88 258 ARG A O 1
ATOM 1924 N N . LYS A 1 259 ? 6.991 -3.278 -17.836 1.00 85.56 259 LYS A N 1
ATOM 1925 C CA . LYS A 1 259 ? 7.631 -4.428 -18.495 1.00 85.56 259 LYS A CA 1
ATOM 1926 C C . LYS A 1 259 ? 8.383 -4.007 -19.748 1.00 85.56 259 LYS A C 1
ATOM 1928 O O . LYS A 1 259 ? 7.911 -3.061 -20.418 1.00 85.56 259 LYS A O 1
#

InterPro domains:
  IPR000792 Transcription regulator LuxR, C-terminal [PF00196] (17-66)
  IPR000792 Transcription regulator LuxR, C-terminal [SM00421] (10-67)
  IPR000792 Transcription regulator LuxR, C-terminal [cd06170] (17-67)
  IPR016032 Signal transduction response regulator, C-terminal effector [SSF46894] (9-68)
  IPR036388 Winged helix-like DNA-binding d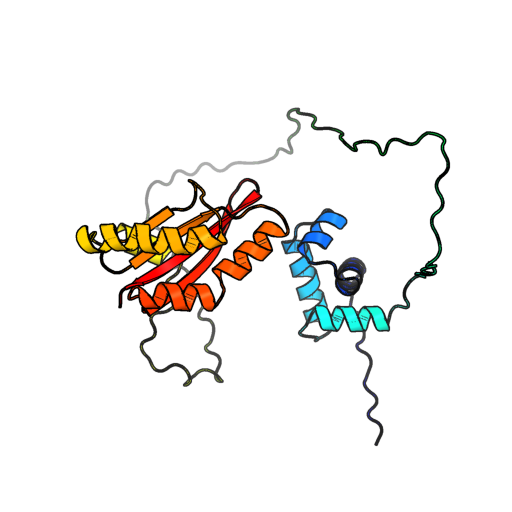omain superfamily [G3DSA:1.10.10.10] (9-77)

Nearest PDB structures (foldseek):
  7dwm-assembly1_A  TM=8.444E-01  e=1.846E-02  Hapunavirus VP882
  1zlj-assembly2_C  TM=8.588E-01  e=2.496E-02  Mycobacterium tuberculosis
  6v7w-assembly1_B  TM=8.568E-01  e=4.561E-02  Pseudomonas aeruginosa UCBPP-PA14
  3qp6-assembly1_A-2  TM=8.885E-01  e=5.736E-01  Chromobacterium violaceum
  4d53-assembly2_B  TM=3.502E-01  e=4.507E-01  Borreliella burgdorferi B31